Protein AF-A0A0F9HFZ5-F1 (afdb_monomer_lite)

Foldseek 3Di:
DKDKFAWADKDDQDDDPNWGWIWTAGPVPRDIAIETDPPVVRVVCPVPQRDHQWIWMWDADPVVSHTHPIDTPGDHDCPVQPVLAAELVRLVVLCCVVQPPQKDKDKDFDADPVRHGPADLVFLKTKMKMKIWGQDPVDNVDIDIFMFMFIFTPVQDDPVCSVVRHVLRRSRRRSRRSCVVSVRPGHYPSNHD

Structure (mmCIF, N/CA/C/O backbone):
data_AF-A0A0F9HFZ5-F1
#
_entry.id   AF-A0A0F9HFZ5-F1
#
loop_
_atom_site.group_PDB
_atom_site.id
_atom_site.type_symbol
_atom_site.label_atom_id
_atom_site.label_alt_id
_atom_site.label_comp_id
_atom_site.label_asym_id
_atom_site.label_entity_id
_atom_site.label_seq_id
_atom_site.pdbx_PDB_ins_code
_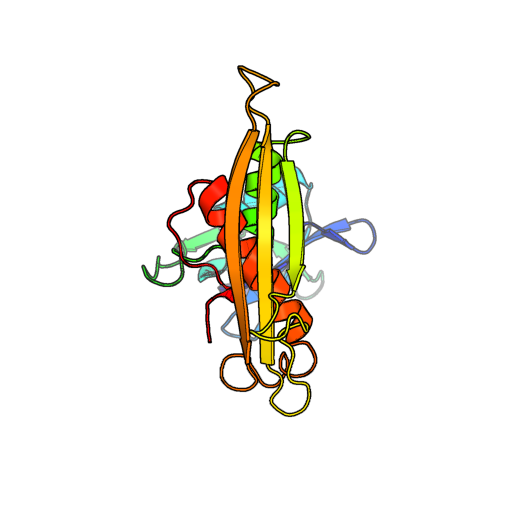atom_site.Cartn_x
_atom_site.Cartn_y
_atom_site.Cartn_z
_atom_site.occupancy
_atom_site.B_iso_or_equiv
_atom_site.auth_seq_id
_atom_site.auth_comp_id
_atom_site.auth_asym_id
_atom_site.auth_atom_id
_atom_site.pdbx_PDB_model_num
ATOM 1 N N . MET A 1 1 ? -31.770 1.230 21.011 1.00 91.19 1 MET A N 1
ATOM 2 C CA . MET A 1 1 ? -32.053 -0.073 20.380 1.00 91.19 1 MET A CA 1
ATOM 3 C C . MET A 1 1 ? -30.794 -0.916 20.391 1.00 91.19 1 MET A C 1
ATOM 5 O O . MET A 1 1 ? -29.710 -0.361 20.285 1.00 91.19 1 MET A O 1
ATOM 9 N N . GLU A 1 2 ? -30.929 -2.225 20.554 1.00 94.62 2 GLU A N 1
ATOM 10 C CA . GLU A 1 2 ? -29.799 -3.148 20.463 1.00 94.62 2 GLU A CA 1
ATOM 11 C C . GLU A 1 2 ? -29.587 -3.530 18.992 1.00 94.62 2 GLU A C 1
ATOM 13 O O . GLU A 1 2 ? -30.549 -3.857 18.298 1.00 94.62 2 GLU A O 1
ATOM 18 N N . ILE A 1 3 ? -28.348 -3.445 18.513 1.00 95.00 3 ILE A N 1
ATOM 19 C CA . ILE A 1 3 ? -27.958 -3.759 17.138 1.00 95.00 3 ILE A CA 1
ATOM 20 C C . ILE A 1 3 ? -26.875 -4.833 17.179 1.00 95.00 3 ILE A C 1
ATOM 22 O O . ILE A 1 3 ? -25.941 -4.772 17.982 1.00 95.00 3 ILE A O 1
ATOM 26 N N . LYS A 1 4 ? -27.012 -5.820 16.296 1.00 95.81 4 LYS A N 1
ATOM 27 C CA . LYS A 1 4 ? -25.998 -6.830 16.008 1.00 95.81 4 LYS A CA 1
ATOM 28 C C . LYS A 1 4 ? -25.677 -6.761 14.520 1.00 95.81 4 LYS A C 1
ATOM 30 O O . LYS A 1 4 ? -26.601 -6.676 13.715 1.00 95.81 4 LYS A O 1
ATOM 35 N N . GLY A 1 5 ? -24.399 -6.851 14.176 1.00 93.50 5 GLY A N 1
ATOM 36 C CA . GLY A 1 5 ? -24.001 -6.994 12.785 1.00 93.50 5 GLY A CA 1
ATOM 37 C C . GLY A 1 5 ? -22.517 -7.243 12.595 1.00 93.50 5 GLY A C 1
ATOM 38 O O . GLY A 1 5 ? -21.723 -7.141 13.537 1.00 93.50 5 GLY A O 1
ATOM 39 N N . LYS A 1 6 ? -22.157 -7.575 11.361 1.00 93.19 6 LYS A N 1
ATOM 40 C CA . LYS A 1 6 ? -20.788 -7.798 10.924 1.00 93.19 6 LYS A CA 1
ATOM 41 C C . LYS A 1 6 ? -20.209 -6.532 10.308 1.00 93.19 6 LYS A C 1
ATOM 43 O O . LYS A 1 6 ? -20.838 -5.877 9.482 1.00 93.19 6 LYS A O 1
ATOM 48 N N . ILE A 1 7 ? -18.987 -6.181 10.697 1.00 92.00 7 ILE A N 1
ATOM 49 C CA . ILE A 1 7 ? -18.339 -4.954 10.230 1.00 92.00 7 ILE A CA 1
ATOM 50 C C . ILE A 1 7 ? -17.837 -5.120 8.788 1.00 92.00 7 ILE A C 1
ATOM 52 O O . ILE A 1 7 ? -16.913 -5.885 8.521 1.00 92.00 7 ILE A O 1
ATOM 56 N N . LYS A 1 8 ? -18.380 -4.323 7.868 1.00 88.38 8 LYS A N 1
ATOM 57 C CA . LYS A 1 8 ? -17.982 -4.227 6.455 1.00 88.38 8 LYS A CA 1
ATOM 58 C C . LYS A 1 8 ? -16.760 -3.333 6.237 1.00 88.38 8 LYS A C 1
ATOM 60 O O . LYS A 1 8 ? -15.894 -3.647 5.419 1.00 88.38 8 LYS A O 1
ATOM 65 N N . ALA A 1 9 ? -16.696 -2.203 6.940 1.00 86.06 9 ALA A N 1
ATOM 66 C CA . ALA A 1 9 ? -15.626 -1.213 6.818 1.00 86.06 9 ALA A CA 1
ATOM 67 C C . ALA A 1 9 ? -15.418 -0.454 8.134 1.00 86.06 9 ALA A C 1
ATOM 69 O O . ALA A 1 9 ? -16.344 -0.328 8.933 1.00 86.06 9 ALA A O 1
ATOM 70 N N . VAL A 1 10 ? -14.208 0.069 8.332 1.00 89.75 10 VAL A N 1
ATOM 71 C CA . VAL A 1 10 ? -13.809 0.865 9.501 1.00 89.75 10 VAL A CA 1
ATOM 72 C C . VAL A 1 10 ? -13.116 2.132 9.009 1.00 89.75 10 VAL A C 1
ATOM 74 O O . VAL A 1 10 ? -12.422 2.103 7.996 1.00 89.75 10 VAL A O 1
ATOM 77 N N . SER A 1 11 ? -13.304 3.246 9.709 1.00 88.50 11 SER A N 1
ATOM 78 C CA . SER A 1 11 ? -12.693 4.536 9.389 1.00 88.50 11 SER A CA 1
ATOM 79 C C . SER A 1 11 ? -12.270 5.260 10.665 1.00 88.50 11 SER A C 1
ATOM 81 O O . SER A 1 11 ? -13.063 5.382 11.593 1.00 88.50 11 SER A O 1
ATOM 83 N N . GLY A 1 12 ? -11.067 5.838 10.682 1.00 84.25 12 GLY A N 1
ATOM 84 C CA . GLY A 1 12 ? -10.521 6.555 11.843 1.00 84.25 12 GLY A CA 1
ATOM 85 C C . GLY A 1 12 ? -9.580 5.701 12.713 1.00 84.25 12 GLY A C 1
ATOM 86 O O . GLY A 1 12 ? -9.166 4.622 12.271 1.00 84.25 12 GLY A O 1
ATOM 87 N N . PRO A 1 13 ? -9.202 6.173 13.918 1.00 85.81 13 PRO A N 1
ATOM 88 C CA . PRO A 1 13 ? -9.729 7.357 14.611 1.00 85.81 13 PRO A CA 1
ATOM 89 C C . PRO A 1 13 ? -9.444 8.664 13.863 1.00 85.81 13 PRO A C 1
ATOM 91 O O . PRO A 1 13 ? -8.413 8.790 13.210 1.00 85.81 13 PRO A O 1
ATOM 94 N N . ARG A 1 14 ? -10.372 9.621 13.906 1.00 88.31 14 ARG A N 1
ATOM 95 C CA . ARG A 1 14 ? -10.190 10.964 13.334 1.00 88.31 14 ARG A CA 1
ATOM 96 C C . ARG A 1 14 ? -11.014 11.994 14.094 1.00 88.31 14 ARG A C 1
ATOM 98 O O . ARG A 1 14 ? -12.074 11.660 14.623 1.00 88.31 14 ARG A O 1
ATOM 105 N N . GLU A 1 15 ? -10.562 13.240 14.083 1.00 89.50 15 GLU A N 1
ATOM 106 C CA . GLU A 1 15 ? -11.320 14.358 14.637 1.00 89.50 15 GLU A CA 1
ATOM 107 C C . GLU A 1 15 ? -12.417 14.793 13.655 1.00 89.50 15 GLU A C 1
ATOM 109 O O . GLU A 1 15 ? -12.174 14.987 12.461 1.00 89.50 15 GLU A O 1
ATOM 114 N N . PHE A 1 16 ? -13.639 14.953 14.154 1.00 85.00 16 PHE A N 1
ATOM 115 C CA . PHE A 1 16 ? -14.757 15.537 13.423 1.00 85.00 16 PHE A CA 1
ATOM 116 C C . PHE A 1 16 ? -15.557 16.411 14.382 1.00 85.00 16 PHE A C 1
ATOM 118 O O . PHE A 1 16 ? -15.891 15.972 15.477 1.00 85.00 16 PHE A O 1
ATOM 125 N N . GLU A 1 17 ? -15.829 17.658 13.997 1.00 84.81 17 GLU A N 1
ATOM 126 C CA . GLU A 1 17 ? -16.523 18.627 14.863 1.00 84.81 17 GLU A CA 1
ATOM 127 C C . GLU A 1 17 ? -15.900 18.755 16.272 1.00 84.81 17 GLU A C 1
ATOM 129 O O . GLU A 1 17 ? -16.603 18.967 17.257 1.00 84.81 17 GLU A O 1
ATOM 134 N N . LYS A 1 18 ? -14.561 18.673 16.364 1.00 87.69 18 LYS A N 1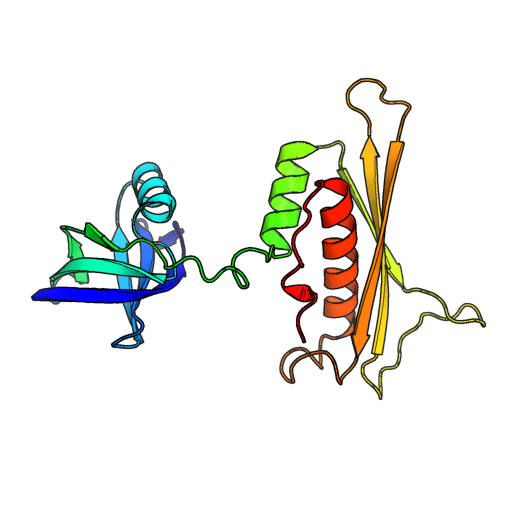
ATOM 135 C CA . LYS A 1 18 ? -13.773 18.707 17.616 1.00 87.69 18 LYS A CA 1
ATOM 136 C C . LYS A 1 18 ? -13.953 17.501 18.538 1.00 87.69 18 LYS A C 1
ATOM 138 O O . LYS A 1 18 ? -13.590 17.561 19.711 1.00 87.69 18 LYS A O 1
ATOM 143 N N . VAL A 1 19 ? -14.503 16.411 18.017 1.00 87.38 19 VAL A N 1
ATOM 144 C CA . VAL A 1 19 ? -14.678 15.159 18.747 1.00 87.38 19 VAL A CA 1
ATOM 145 C C . VAL A 1 19 ? -13.907 14.063 18.024 1.00 87.38 19 VAL A C 1
ATOM 147 O O . VAL A 1 19 ? -14.071 13.852 16.820 1.00 87.38 19 VAL A O 1
ATOM 150 N N . MET A 1 20 ? -13.046 13.364 18.760 1.00 91.00 20 MET A N 1
ATOM 151 C CA . MET A 1 20 ? -12.372 12.176 18.248 1.00 91.00 20 MET A CA 1
ATOM 152 C C . MET A 1 20 ? -13.377 11.040 18.110 1.00 91.00 20 MET A C 1
ATOM 154 O O . MET A 1 20 ? -14.140 10.755 19.033 1.00 91.00 20 MET A O 1
ATOM 158 N N . GLN A 1 21 ? -13.392 10.399 16.943 1.00 93.19 21 GLN A N 1
ATOM 159 C CA . GLN A 1 21 ? -14.309 9.298 16.680 1.00 93.19 21 GLN A CA 1
ATOM 160 C C . GLN A 1 21 ? -13.734 8.234 15.747 1.00 93.19 21 GLN A C 1
ATOM 162 O O . GLN A 1 21 ? -12.918 8.514 14.863 1.00 93.19 21 GLN A O 1
ATOM 167 N N . ILE A 1 22 ? -14.212 7.004 15.924 1.00 93.25 22 ILE A N 1
ATOM 168 C CA . ILE A 1 22 ? -14.045 5.894 14.987 1.00 93.25 22 ILE A CA 1
ATOM 169 C C . ILE A 1 22 ? -15.405 5.517 14.405 1.00 93.25 22 ILE A C 1
ATOM 171 O O . ILE A 1 22 ? -16.389 5.370 15.129 1.00 93.25 22 ILE A O 1
ATOM 175 N N . GLY A 1 23 ? -15.454 5.375 13.086 1.00 92.44 23 GLY A N 1
ATOM 176 C CA . GLY A 1 23 ? -16.636 4.947 12.355 1.00 92.44 23 GLY A CA 1
ATOM 177 C C . GLY A 1 23 ? -16.529 3.488 11.934 1.00 92.44 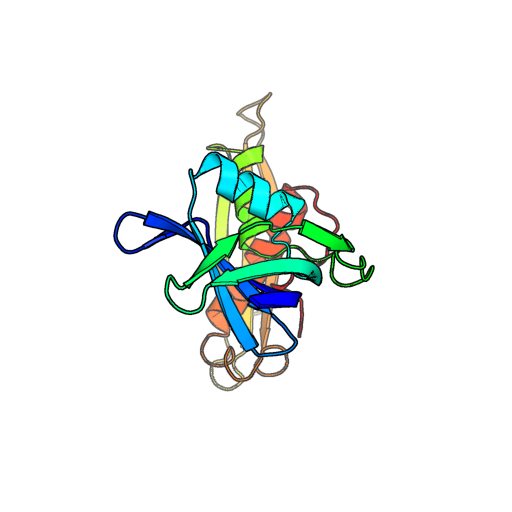23 GLY A C 1
ATOM 178 O O . GLY A 1 23 ? -15.450 3.029 11.552 1.00 92.44 23 GLY A O 1
ATOM 179 N N . PHE A 1 24 ? -17.651 2.776 11.920 1.00 94.81 24 PHE A N 1
ATOM 180 C CA . PHE A 1 24 ? -17.765 1.456 11.306 1.00 94.81 24 PHE A CA 1
ATOM 181 C C . PHE A 1 24 ? -19.082 1.294 10.544 1.00 94.81 24 PHE A C 1
ATOM 183 O O . PHE A 1 24 ? -20.104 1.870 10.906 1.00 94.81 24 PHE A O 1
ATOM 190 N N . LEU A 1 25 ? -19.038 0.503 9.476 1.00 93.75 25 LEU A N 1
ATOM 191 C CA . LEU A 1 25 ? -20.156 0.194 8.586 1.00 93.75 25 LEU A CA 1
ATOM 192 C C . LEU A 1 25 ? -20.579 -1.258 8.804 1.00 93.75 25 LEU A C 1
ATOM 194 O O . LEU A 1 25 ? -19.708 -2.128 8.786 1.00 93.75 25 LEU A O 1
ATOM 198 N N . LEU A 1 26 ? -21.872 -1.537 8.968 1.00 94.12 26 LEU A N 1
ATOM 199 C CA . LEU A 1 26 ? -22.376 -2.916 9.058 1.00 94.12 26 LEU A CA 1
ATOM 200 C C . LEU A 1 26 ? -22.751 -3.483 7.679 1.00 94.12 26 LEU A C 1
ATOM 202 O O . LEU A 1 26 ? -23.249 -2.755 6.822 1.00 94.12 26 LEU A O 1
ATOM 206 N N . GLU A 1 27 ? -22.527 -4.784 7.470 1.00 91.00 27 GLU A N 1
ATOM 207 C CA . GLU A 1 27 ? -22.909 -5.505 6.244 1.00 91.00 27 GLU A CA 1
ATOM 208 C C . GLU A 1 27 ? -24.436 -5.609 6.090 1.00 91.00 27 GLU A C 1
ATOM 210 O O . GLU A 1 27 ? -24.946 -5.592 4.974 1.00 91.00 27 GLU A O 1
ATOM 215 N N . GLU A 1 28 ? -25.173 -5.698 7.197 1.00 90.88 28 GLU A N 1
ATOM 216 C CA . GLU A 1 28 ? -26.605 -6.015 7.207 1.00 90.88 28 GLU A CA 1
ATOM 217 C C . GLU A 1 28 ? -27.496 -4.856 6.762 1.00 90.88 28 GLU A C 1
ATOM 219 O O . GLU A 1 28 ? -28.612 -5.078 6.293 1.00 90.88 28 GLU A O 1
ATOM 224 N N . ASN A 1 29 ? -27.039 -3.619 6.953 1.00 91.06 29 ASN A N 1
ATOM 225 C CA . ASN A 1 29 ? -27.860 -2.434 6.724 1.00 91.06 29 ASN A CA 1
ATOM 226 C C . ASN A 1 29 ? -27.126 -1.281 6.034 1.00 91.06 29 ASN A C 1
ATOM 228 O O . ASN A 1 29 ? -27.703 -0.199 5.922 1.00 91.06 29 ASN A O 1
ATOM 232 N N . ASP A 1 30 ? -25.865 -1.480 5.632 1.00 91.00 30 ASP A N 1
ATOM 233 C CA . ASP A 1 30 ? -25.025 -0.463 4.991 1.00 91.00 30 ASP A CA 1
ATOM 234 C C . ASP A 1 30 ? -25.060 0.904 5.713 1.00 91.00 30 ASP A C 1
ATOM 236 O O . ASP A 1 30 ? -24.966 1.969 5.100 1.00 91.00 30 ASP A O 1
ATOM 240 N N . THR A 1 31 ? -25.182 0.887 7.046 1.00 92.06 31 THR A N 1
ATOM 241 C CA . THR A 1 31 ? -25.261 2.092 7.880 1.00 92.06 31 THR A CA 1
ATOM 242 C C . THR A 1 31 ? -23.967 2.312 8.659 1.00 92.06 31 THR A C 1
ATOM 244 O O . THR A 1 31 ? -23.428 1.388 9.272 1.00 92.06 31 THR A O 1
ATOM 247 N N . TRP A 1 32 ? -23.473 3.554 8.640 1.00 93.12 32 TRP A N 1
ATOM 248 C CA . TRP A 1 32 ? -22.329 3.979 9.444 1.00 93.12 32 TRP A CA 1
ATOM 249 C C . TRP A 1 32 ? -22.748 4.307 10.876 1.00 93.12 32 TRP A C 1
ATOM 251 O O . TRP A 1 32 ? -23.692 5.063 11.111 1.00 93.12 32 TRP A O 1
ATOM 261 N N . TYR A 1 33 ? -21.974 3.797 11.823 1.00 94.12 33 TYR A N 1
ATOM 262 C CA . TYR A 1 33 ? -22.070 4.087 13.245 1.00 94.12 33 TYR A CA 1
ATOM 263 C C . TYR A 1 33 ? -20.747 4.666 13.725 1.00 94.12 33 TYR A C 1
ATOM 265 O O . TYR A 1 33 ? -19.691 4.262 13.241 1.00 94.12 33 TYR A O 1
ATOM 273 N N . ASN A 1 34 ? -20.802 5.601 14.672 1.00 92.75 34 ASN A N 1
ATOM 274 C CA . ASN A 1 34 ? -19.613 6.237 15.226 1.00 92.75 34 ASN A CA 1
ATOM 275 C C . ASN A 1 34 ? -19.539 6.005 16.733 1.00 92.75 34 ASN A C 1
ATOM 277 O O . ASN A 1 34 ? -20.550 6.057 17.434 1.00 92.75 34 ASN A O 1
ATOM 281 N N . VAL A 1 35 ? -18.325 5.769 17.212 1.00 93.06 35 VAL A N 1
ATOM 282 C CA . VAL A 1 35 ? -17.976 5.767 18.631 1.00 93.06 35 VAL A CA 1
ATOM 283 C C . VAL A 1 35 ? -17.038 6.937 18.854 1.00 93.06 35 VAL A C 1
ATOM 285 O O . VAL A 1 35 ? -16.037 7.066 18.149 1.00 93.06 35 VAL A O 1
ATOM 288 N N . SER A 1 36 ? -17.379 7.783 19.816 1.00 91.44 36 SER A N 1
ATOM 289 C CA . SER A 1 36 ? -16.581 8.936 20.216 1.00 91.44 36 SER A CA 1
ATOM 290 C C . SER A 1 36 ? -15.993 8.687 21.592 1.00 91.44 36 SER A C 1
ATOM 292 O O . SER A 1 36 ? -16.735 8.338 22.508 1.00 91.44 36 SER A O 1
ATOM 294 N N . ASP A 1 37 ? -14.682 8.850 21.719 1.00 90.94 37 ASP A N 1
ATOM 295 C CA . ASP A 1 37 ? -13.951 8.633 22.968 1.00 90.94 37 ASP A CA 1
ATOM 296 C C . ASP A 1 37 ? -12.556 9.280 22.889 1.00 90.94 37 ASP A C 1
ATOM 298 O O . ASP A 1 37 ? -12.199 9.901 21.881 1.00 90.94 37 ASP A O 1
ATOM 302 N N . GLU A 1 38 ? -11.753 9.120 23.937 1.00 90.31 38 GLU A N 1
ATOM 303 C CA . GLU A 1 38 ? -10.338 9.477 23.931 1.00 90.31 38 GLU A CA 1
ATOM 304 C C . GLU A 1 38 ? -9.562 8.676 22.874 1.00 90.31 38 GLU A C 1
ATOM 306 O O . GLU A 1 38 ? -9.791 7.485 22.653 1.00 90.31 38 GLU A O 1
ATOM 311 N N . GLU A 1 39 ? -8.590 9.317 22.224 1.00 87.00 39 GLU A N 1
ATOM 312 C CA . GLU A 1 39 ? -7.837 8.730 21.110 1.00 87.00 39 GLU A CA 1
ATOM 313 C C . GLU A 1 39 ? -7.180 7.382 21.458 1.00 87.00 39 GLU A C 1
ATOM 315 O O . GLU A 1 39 ? -7.155 6.470 20.629 1.00 87.00 39 GLU A O 1
ATOM 320 N N . GLN A 1 40 ? -6.680 7.224 22.688 1.00 84.50 40 GLN A N 1
ATOM 321 C CA . GLN A 1 40 ? -6.086 5.965 23.151 1.00 84.50 40 GLN A CA 1
ATOM 322 C C . GLN A 1 40 ? -7.113 4.825 23.160 1.00 84.50 40 GLN A C 1
ATOM 324 O O . GLN A 1 40 ? -6.856 3.768 22.583 1.00 84.50 40 GLN A O 1
ATOM 329 N N . LEU A 1 41 ? -8.302 5.068 23.716 1.00 86.50 41 LEU A N 1
ATOM 330 C CA . LEU A 1 41 ? -9.393 4.092 23.765 1.00 86.50 41 LEU A CA 1
ATOM 331 C C . LEU A 1 41 ? -9.913 3.759 22.365 1.00 86.50 41 LEU A C 1
ATOM 333 O O . LEU A 1 41 ? -10.148 2.594 22.047 1.00 86.50 41 LEU A O 1
ATOM 337 N N . LEU A 1 42 ? -10.025 4.754 21.482 1.00 88.38 42 LEU A N 1
ATOM 338 C CA . LEU A 1 42 ? -10.427 4.522 20.092 1.00 88.38 42 LEU A CA 1
ATOM 339 C C . LEU A 1 42 ? -9.417 3.650 19.334 1.00 88.38 42 LEU A C 1
ATOM 341 O O . LEU A 1 42 ? -9.809 2.793 18.536 1.00 88.38 42 LEU A O 1
ATOM 345 N N . ASN A 1 43 ? -8.121 3.832 19.594 1.00 82.50 43 ASN A N 1
ATOM 346 C CA . ASN A 1 43 ? -7.070 2.991 19.028 1.00 82.50 43 ASN A CA 1
ATOM 347 C C . ASN A 1 43 ? -7.128 1.552 19.562 1.00 82.50 43 ASN A C 1
ATOM 349 O O . ASN A 1 43 ? -6.918 0.608 18.797 1.00 82.50 43 ASN A O 1
ATOM 353 N N . GLU A 1 44 ? -7.445 1.357 20.841 1.00 85.12 44 GLU A N 1
ATOM 354 C CA . GLU A 1 44 ? -7.665 0.024 21.412 1.00 85.12 44 GLU A CA 1
ATOM 355 C C . GLU A 1 44 ? -8.909 -0.648 20.827 1.00 85.12 44 GLU A C 1
ATOM 357 O O . GLU A 1 44 ? -8.856 -1.818 20.434 1.00 85.12 44 GLU A O 1
ATOM 362 N N . LEU A 1 45 ? -10.010 0.095 20.683 1.00 86.94 45 LEU A N 1
ATOM 363 C CA . LEU A 1 45 ? -11.239 -0.390 20.057 1.00 86.94 45 LEU A CA 1
ATOM 364 C C . LEU A 1 45 ? -10.996 -0.833 18.617 1.00 86.94 45 LEU A C 1
ATOM 366 O O . LEU A 1 45 ? -11.437 -1.921 18.245 1.00 86.94 45 LEU A O 1
ATOM 370 N N . LYS A 1 46 ? -10.247 -0.053 17.829 1.00 85.06 46 LYS A N 1
ATOM 371 C CA . LYS A 1 46 ? -9.860 -0.408 16.453 1.00 85.06 46 LYS A CA 1
ATOM 372 C C . LYS A 1 46 ? -9.079 -1.720 16.372 1.00 85.06 46 LYS A C 1
ATOM 374 O O . LYS A 1 46 ? -9.194 -2.441 15.387 1.00 85.06 46 LYS A O 1
ATOM 379 N N . LYS A 1 47 ? -8.271 -2.024 17.392 1.00 81.62 47 LYS A N 1
ATOM 380 C CA . LYS A 1 47 ? -7.426 -3.227 17.441 1.00 81.62 47 LYS A CA 1
ATOM 381 C C . LYS A 1 47 ? -8.143 -4.461 17.983 1.00 81.62 47 LYS A C 1
ATOM 383 O O . LYS A 1 47 ? -7.684 -5.568 17.721 1.00 81.62 47 LYS A O 1
ATOM 388 N N . SER A 1 48 ? -9.213 -4.284 18.757 1.00 82.81 48 SER A N 1
ATOM 389 C CA . SER A 1 48 ? -9.825 -5.370 19.537 1.00 82.81 48 SER A CA 1
ATOM 390 C C . SER A 1 48 ? -11.265 -5.699 19.144 1.00 82.81 48 SER A C 1
ATOM 392 O O . SER A 1 48 ? -11.613 -6.877 19.098 1.00 82.81 48 SER A O 1
ATOM 394 N N . ILE A 1 49 ? -12.100 -4.697 18.852 1.00 87.69 49 ILE A N 1
ATOM 395 C CA . ILE A 1 49 ? -13.549 -4.881 18.656 1.00 87.69 49 ILE A CA 1
ATOM 396 C C . ILE A 1 49 ? -14.011 -4.343 17.298 1.00 87.69 49 ILE A C 1
ATOM 398 O O . ILE A 1 49 ? -14.701 -5.040 16.557 1.00 87.69 49 ILE A O 1
ATOM 402 N N . VAL A 1 50 ? -13.623 -3.114 16.951 1.00 88.62 50 VAL A N 1
ATOM 403 C CA . VAL A 1 50 ? -14.012 -2.428 15.710 1.00 88.62 50 VAL A CA 1
ATOM 404 C C . VAL A 1 50 ? -13.061 -2.830 14.583 1.00 88.62 50 VAL A C 1
ATOM 406 O O . VAL A 1 50 ? -12.266 -2.032 14.090 1.00 88.62 50 VAL A O 1
ATOM 409 N N . ILE A 1 51 ? -13.127 -4.103 14.202 1.00 87.81 51 ILE A N 1
ATOM 410 C CA . ILE A 1 51 ? -12.270 -4.713 13.184 1.00 87.81 51 ILE A CA 1
ATOM 411 C C . ILE A 1 51 ? -13.145 -5.168 12.020 1.00 87.81 51 ILE A C 1
ATOM 413 O O . ILE A 1 51 ? -14.198 -5.774 12.221 1.00 87.81 51 ILE A O 1
ATOM 417 N N . LYS A 1 52 ? -12.705 -4.920 10.785 1.00 86.56 52 LYS A N 1
ATOM 418 C CA . LYS A 1 52 ? -13.395 -5.426 9.594 1.00 86.56 52 LYS A CA 1
ATOM 419 C C . LYS A 1 52 ? -13.569 -6.948 9.680 1.00 86.56 52 LYS A C 1
ATOM 421 O O . LYS A 1 52 ? -12.623 -7.676 9.955 1.00 86.56 52 LYS A O 1
ATOM 426 N N . GLY A 1 53 ? -14.787 -7.418 9.436 1.00 83.56 53 GLY A N 1
ATOM 427 C CA . GLY A 1 53 ? -15.167 -8.826 9.483 1.00 83.56 53 GLY A CA 1
ATOM 428 C C . GLY A 1 53 ? -15.578 -9.348 10.861 1.00 83.56 53 GLY A C 1
ATOM 429 O O . GLY A 1 53 ? -16.086 -10.465 10.923 1.00 83.56 53 GLY A O 1
ATOM 430 N N . ALA A 1 54 ? -15.403 -8.575 11.937 1.00 88.94 54 ALA A N 1
ATOM 431 C CA . ALA A 1 54 ? -15.870 -8.952 13.268 1.00 88.94 54 ALA A CA 1
ATOM 432 C C . ALA A 1 54 ? -17.402 -8.878 13.356 1.00 88.94 54 ALA A C 1
ATOM 434 O O . ALA A 1 54 ? -18.002 -7.940 12.823 1.00 88.94 54 ALA A O 1
ATOM 435 N N . GLU A 1 55 ? -18.033 -9.820 14.064 1.00 93.81 55 GLU A N 1
ATOM 436 C CA . GLU A 1 55 ? -19.416 -9.639 14.512 1.00 93.81 55 GLU A CA 1
ATOM 437 C C . GLU A 1 55 ? -19.421 -8.921 15.854 1.00 93.81 55 GLU A C 1
ATOM 439 O O . GLU A 1 55 ? -18.811 -9.373 16.828 1.00 93.81 55 GLU A O 1
ATOM 444 N N . ILE A 1 56 ? -20.167 -7.826 15.917 1.00 95.44 56 ILE A N 1
ATOM 445 C CA . ILE A 1 56 ? -20.290 -6.995 17.107 1.00 95.44 56 ILE A CA 1
ATOM 446 C C . ILE A 1 56 ? -21.747 -6.853 17.530 1.00 95.44 56 ILE A C 1
ATOM 448 O O . ILE A 1 56 ? -22.688 -7.053 16.757 1.00 95.44 56 ILE A O 1
ATOM 452 N N . LYS A 1 57 ? -21.915 -6.476 18.791 1.00 96.44 57 LYS A N 1
ATOM 453 C CA . LYS A 1 57 ? -23.186 -6.141 19.418 1.00 96.44 57 LYS A CA 1
ATOM 454 C C . LYS A 1 57 ? -23.047 -4.812 20.141 1.00 96.44 57 LYS A C 1
ATOM 456 O O . LYS A 1 57 ? -22.060 -4.615 20.840 1.00 96.44 57 LYS A O 1
ATOM 461 N N . PHE A 1 58 ? -24.016 -3.917 20.001 1.00 95.94 58 PHE A N 1
ATOM 462 C CA . PHE A 1 58 ? -24.003 -2.630 20.695 1.00 95.94 58 PHE A CA 1
ATOM 463 C C . PHE A 1 58 ? -25.403 -2.063 20.904 1.00 95.94 58 PHE A C 1
ATOM 465 O O . PHE A 1 58 ? -26.370 -2.452 20.252 1.00 95.94 58 PHE A O 1
ATOM 472 N N . ASN A 1 59 ? -25.491 -1.092 21.805 1.00 94.81 59 ASN A N 1
ATOM 473 C CA . ASN A 1 59 ? -26.667 -0.269 22.018 1.00 94.81 59 ASN A CA 1
ATOM 474 C C . ASN A 1 59 ? -26.516 1.043 21.249 1.00 94.81 59 ASN A C 1
ATOM 476 O O . ASN A 1 59 ? -25.547 1.775 21.437 1.00 94.81 59 ASN A O 1
ATOM 480 N N . TYR A 1 60 ? -27.501 1.344 20.411 1.00 95.00 60 TYR A N 1
ATOM 481 C CA . TYR A 1 60 ? -27.582 2.567 19.627 1.00 95.00 60 TYR A CA 1
ATOM 482 C C . TYR A 1 60 ? -28.746 3.437 20.088 1.00 95.00 60 TYR A C 1
ATOM 484 O O . TYR A 1 60 ? -29.883 2.965 20.184 1.00 95.00 60 TYR A O 1
ATOM 492 N N . ASP A 1 61 ? -28.483 4.708 20.355 1.00 92.19 61 ASP A N 1
ATOM 493 C CA . ASP A 1 61 ? -29.525 5.696 20.615 1.00 92.19 61 ASP A CA 1
ATOM 494 C C . ASP A 1 61 ? -29.774 6.531 19.354 1.00 92.19 61 ASP A C 1
ATOM 496 O O . ASP A 1 61 ? -28.920 7.292 18.907 1.00 92.19 61 ASP A O 1
ATOM 500 N N . GLU A 1 62 ? -30.967 6.405 18.769 1.00 88.06 62 GLU A N 1
ATOM 501 C CA . GLU A 1 62 ? -31.322 7.117 17.540 1.00 88.06 62 GLU A CA 1
ATOM 502 C C . GLU A 1 62 ? -31.374 8.639 17.704 1.00 88.06 62 GLU A C 1
ATOM 504 O O . GLU A 1 62 ? -31.172 9.348 16.712 1.00 88.06 62 GLU A O 1
ATOM 509 N N . LYS A 1 63 ? -31.642 9.133 18.924 1.00 88.56 63 LYS A N 1
ATOM 510 C CA . LYS A 1 63 ? -31.767 10.567 19.218 1.00 88.56 63 LYS A CA 1
ATOM 511 C C . LYS A 1 63 ? -30.405 11.234 19.307 1.00 88.56 63 LYS A C 1
ATOM 513 O O . LYS A 1 63 ? -30.218 12.311 18.753 1.00 88.56 63 LYS A O 1
ATOM 518 N N . THR A 1 64 ? -29.472 10.594 20.007 1.00 86.81 64 THR A N 1
ATOM 519 C CA . THR A 1 64 ? -28.119 11.123 20.238 1.00 86.81 64 THR A CA 1
ATOM 520 C C . THR A 1 64 ? -27.105 10.625 19.214 1.00 86.81 64 THR A C 1
ATOM 522 O O . THR A 1 64 ? -25.995 11.140 19.164 1.00 86.81 64 THR A O 1
ATOM 525 N N . LYS A 1 65 ? -27.477 9.631 18.394 1.00 87.81 65 LYS A N 1
ATOM 526 C CA . LYS A 1 65 ? -26.586 8.919 17.466 1.00 87.81 65 LYS A CA 1
ATOM 527 C C . LYS A 1 65 ? -25.407 8.232 18.168 1.00 87.81 65 LYS A C 1
ATOM 529 O O . LYS A 1 65 ? -24.441 7.864 17.505 1.00 87.81 65 LYS A O 1
ATOM 534 N N . ALA A 1 66 ? -25.505 8.020 19.482 1.00 87.94 66 ALA A N 1
ATOM 535 C CA . ALA A 1 66 ? -24.443 7.450 20.295 1.00 87.94 66 ALA A CA 1
ATOM 536 C C . ALA A 1 66 ? -24.462 5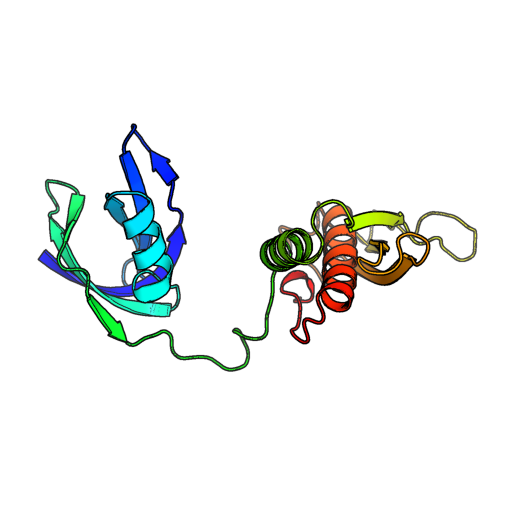.916 20.278 1.00 87.94 66 ALA A C 1
ATOM 538 O O . ALA A 1 66 ? -25.521 5.279 20.331 1.00 87.94 66 ALA A O 1
ATOM 539 N N . VAL A 1 67 ? -23.264 5.334 20.257 1.00 92.31 67 VAL A N 1
ATOM 540 C CA . VAL A 1 67 ? -23.018 3.899 20.420 1.00 92.31 67 VAL A CA 1
ATOM 541 C C . VAL A 1 67 ? -22.509 3.643 21.837 1.00 92.31 67 VAL A C 1
ATOM 543 O O . VAL A 1 67 ? -21.624 4.338 22.322 1.00 92.31 67 VAL A O 1
ATOM 546 N N . SER A 1 68 ? -23.055 2.632 22.507 1.00 91.12 68 SER A N 1
ATOM 547 C CA . SER A 1 68 ? -22.637 2.205 23.847 1.00 91.12 68 SER A CA 1
ATOM 548 C C . SER A 1 68 ? -22.677 0.682 23.975 1.00 91.12 68 SER A C 1
ATOM 550 O O . SER A 1 68 ? -23.308 0.007 23.163 1.00 91.12 68 SER A O 1
ATOM 552 N N . ASN A 1 69 ? -22.042 0.126 25.013 1.00 91.19 69 ASN A N 1
ATOM 553 C CA . ASN A 1 69 ? -22.019 -1.322 25.284 1.00 91.19 69 ASN A CA 1
ATOM 554 C C . ASN A 1 69 ? -21.523 -2.162 24.093 1.00 91.19 69 ASN A C 1
ATOM 556 O O . ASN A 1 69 ? -22.046 -3.241 23.806 1.00 91.19 69 ASN A O 1
ATOM 560 N N . LEU A 1 70 ? -20.535 -1.633 23.374 1.00 93.12 70 LEU A N 1
ATOM 561 C CA . LEU A 1 70 ? -19.944 -2.301 22.228 1.00 93.12 70 LEU A CA 1
ATOM 562 C C . LEU A 1 70 ? -19.203 -3.563 22.689 1.00 93.12 70 LEU A C 1
ATOM 564 O O . LEU A 1 70 ? -18.271 -3.494 23.484 1.00 93.12 70 LEU A O 1
ATOM 568 N N . THR A 1 71 ? -19.632 -4.713 22.184 1.00 92.81 71 THR A N 1
ATOM 569 C CA . THR A 1 71 ? -19.131 -6.031 22.571 1.00 92.81 71 THR A CA 1
ATOM 570 C C . THR A 1 71 ? -18.789 -6.835 21.326 1.00 92.81 71 THR A C 1
ATOM 572 O O . THR A 1 71 ? -19.574 -6.885 20.376 1.00 92.81 71 THR A O 1
ATOM 575 N N . LEU A 1 72 ? -17.635 -7.499 21.340 1.00 92.56 72 LEU A N 1
ATOM 576 C CA . LEU A 1 72 ? -17.252 -8.462 20.314 1.00 92.56 72 LEU A CA 1
ATOM 577 C C . LEU A 1 72 ? -18.023 -9.774 20.523 1.00 92.56 72 LEU A C 1
ATOM 579 O O . LEU A 1 72 ? -17.941 -10.372 21.594 1.00 92.56 72 LEU A O 1
ATOM 583 N N . LEU A 1 73 ? -18.762 -10.225 19.509 1.00 91.25 73 LEU A N 1
ATOM 584 C CA . LEU A 1 73 ? -19.439 -11.526 19.520 1.00 91.25 73 LEU A CA 1
ATOM 585 C C . LEU A 1 73 ? -18.577 -12.612 18.883 1.00 91.25 73 LEU A C 1
ATOM 587 O O . LEU A 1 73 ? -18.485 -13.719 19.409 1.00 91.25 73 LEU A O 1
ATOM 591 N N . SER A 1 74 ? -17.941 -12.296 17.758 1.00 89.38 74 SER A N 1
ATOM 592 C CA . SER A 1 74 ? -16.964 -13.170 17.123 1.00 89.38 74 SER A CA 1
ATOM 593 C C . SER A 1 74 ? -15.872 -12.338 16.465 1.00 89.38 74 SER A C 1
ATOM 595 O O . SER A 1 74 ? -16.128 -11.318 15.822 1.00 89.38 74 SER A O 1
ATOM 597 N N . ALA A 1 75 ? -14.629 -12.778 16.652 1.00 86.38 75 ALA A N 1
ATOM 598 C CA . ALA A 1 75 ? -13.506 -12.238 15.903 1.00 86.38 75 ALA A CA 1
ATOM 599 C C . ALA A 1 75 ? -13.702 -12.523 14.401 1.00 86.38 75 ALA A C 1
ATOM 601 O O . ALA A 1 75 ? -14.382 -13.498 14.058 1.00 86.38 75 ALA A O 1
ATOM 602 N N . PRO A 1 76 ? -13.096 -11.718 13.508 1.00 79.44 76 PRO A N 1
ATOM 603 C CA . PRO A 1 76 ? -13.128 -11.988 12.080 1.00 79.44 76 PRO A CA 1
ATOM 604 C C . PRO A 1 76 ? -12.735 -13.441 11.820 1.00 79.44 76 PRO A C 1
ATOM 606 O O . PRO A 1 76 ? -11.716 -13.926 12.321 1.00 79.44 76 PRO A O 1
ATOM 609 N N . THR A 1 77 ? -13.563 -14.159 11.063 1.00 63.97 77 THR A N 1
ATOM 610 C CA . THR A 1 77 ? -13.183 -15.480 10.569 1.00 63.97 77 THR A CA 1
ATOM 611 C C . THR A 1 77 ? -11.984 -15.267 9.660 1.00 63.97 77 THR A C 1
ATOM 613 O O . THR A 1 77 ? -12.115 -14.647 8.606 1.00 63.97 77 THR A O 1
ATOM 616 N N . LYS A 1 78 ? -10.809 -15.729 10.104 1.00 49.31 78 LYS A N 1
ATOM 617 C CA . LYS A 1 78 ? -9.573 -15.707 9.319 1.00 49.31 78 LYS A CA 1
ATOM 618 C C . LYS A 1 78 ? -9.791 -16.533 8.058 1.00 49.31 78 LYS A C 1
ATOM 620 O O . LYS A 1 78 ? -9.597 -17.749 8.057 1.00 49.31 78 LYS A O 1
ATOM 625 N N . ASN A 1 79 ? -10.245 -15.888 6.990 1.00 45.25 79 ASN A N 1
ATOM 626 C CA . ASN A 1 79 ? -10.232 -16.481 5.669 1.00 45.25 79 ASN A CA 1
ATOM 627 C C . ASN A 1 79 ? -8.772 -16.460 5.230 1.00 45.25 79 ASN A C 1
ATOM 629 O O . ASN A 1 79 ? -8.246 -15.426 4.818 1.00 45.25 79 ASN A O 1
ATOM 633 N N . SER A 1 80 ? -8.133 -17.621 5.344 1.00 44.25 80 SER A N 1
ATOM 634 C CA . SER A 1 80 ? -6.710 -17.916 5.131 1.00 44.25 80 SER A CA 1
ATOM 635 C C . SER A 1 80 ? -6.162 -17.616 3.723 1.00 44.25 80 SER A C 1
ATOM 637 O O . SER A 1 80 ? -5.172 -18.206 3.317 1.00 44.25 80 SER A O 1
ATOM 639 N N . GLY A 1 81 ? -6.816 -16.756 2.943 1.00 43.88 81 GLY A N 1
ATOM 640 C CA . GLY A 1 81 ? -6.338 -16.267 1.648 1.00 43.88 81 GLY 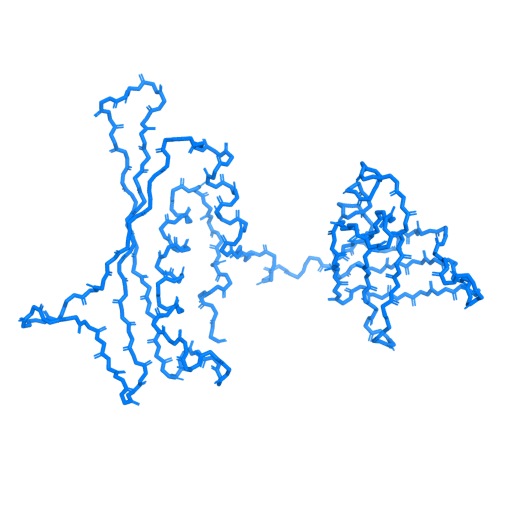A CA 1
ATOM 641 C C . GLY A 1 81 ? -6.515 -14.759 1.435 1.00 43.88 81 GLY A C 1
ATOM 642 O O . GLY A 1 81 ? -6.087 -14.249 0.403 1.00 43.88 81 GLY A O 1
ATOM 643 N N . GLN A 1 82 ? -7.149 -14.037 2.367 1.00 43.88 82 GLN A N 1
ATOM 644 C CA . GLN A 1 82 ? -7.300 -12.576 2.298 1.00 43.88 82 GLN A CA 1
ATOM 645 C C . GLN A 1 82 ? -6.439 -11.845 3.342 1.00 43.88 82 GLN A C 1
ATOM 647 O O . GLN A 1 82 ? -6.085 -10.697 3.095 1.00 43.88 82 GLN A O 1
ATOM 652 N N . ASP A 1 83 ? -6.058 -12.530 4.430 1.00 44.38 83 ASP A N 1
ATOM 653 C CA . ASP A 1 83 ? -5.161 -12.027 5.486 1.00 44.38 83 ASP A CA 1
ATOM 654 C C . ASP A 1 83 ? -3.665 -12.099 5.111 1.00 44.38 83 ASP A C 1
ATOM 656 O O . ASP A 1 83 ? -2.849 -11.408 5.713 1.00 44.38 83 ASP A O 1
ATOM 660 N N . ASP A 1 84 ? -3.290 -12.879 4.090 1.00 53.25 84 ASP A N 1
ATOM 661 C CA . ASP A 1 84 ? -1.910 -12.947 3.566 1.00 53.25 84 ASP A CA 1
ATOM 662 C C . ASP A 1 84 ? -1.638 -11.840 2.542 1.00 53.25 84 ASP A C 1
ATOM 664 O O . ASP A 1 84 ? -0.926 -12.043 1.553 1.00 53.25 84 ASP A O 1
ATOM 668 N N . ILE A 1 85 ? -2.275 -10.681 2.728 1.00 59.12 85 ILE A N 1
ATOM 669 C CA . ILE A 1 85 ? -2.201 -9.582 1.779 1.00 59.12 85 ILE A CA 1
ATOM 670 C C . ILE A 1 85 ? -1.877 -8.295 2.502 1.00 59.12 85 ILE A C 1
ATOM 672 O O . ILE A 1 85 ? -2.635 -7.836 3.350 1.00 59.12 85 ILE A O 1
ATOM 676 N N . THR A 1 86 ? -0.737 -7.714 2.155 1.00 71.31 86 THR A N 1
ATOM 677 C CA . THR A 1 86 ? -0.304 -6.418 2.677 1.00 71.31 86 THR A CA 1
ATOM 678 C C . THR A 1 86 ? -0.535 -5.357 1.607 1.00 71.31 86 THR A C 1
ATOM 680 O O . THR A 1 86 ? -0.280 -5.605 0.436 1.00 71.31 86 THR A O 1
ATOM 683 N N . ASN A 1 87 ? -1.040 -4.184 1.971 1.00 83.50 87 ASN A N 1
ATOM 684 C CA . ASN A 1 87 ? -1.170 -3.070 1.028 1.00 83.50 87 ASN A CA 1
ATOM 685 C C . ASN A 1 87 ? 0.077 -2.168 1.068 1.00 83.50 87 ASN A C 1
ATOM 687 O O . ASN A 1 87 ? 0.967 -2.315 1.913 1.00 83.50 87 ASN A O 1
ATOM 691 N N . PHE A 1 88 ? 0.142 -1.215 0.146 1.00 86.44 88 PHE A N 1
ATOM 692 C CA . PHE A 1 88 ? 1.229 -0.251 0.059 1.00 86.44 88 PHE A CA 1
ATOM 693 C C . PHE A 1 88 ? 1.414 0.575 1.343 1.00 86.44 88 PHE A C 1
ATOM 695 O O . PHE A 1 88 ? 2.550 0.809 1.752 1.00 86.44 88 PHE A O 1
ATOM 702 N N . GLU A 1 89 ? 0.326 1.002 1.990 1.00 84.56 89 GLU A N 1
ATOM 703 C CA . GLU A 1 89 ? 0.373 1.832 3.204 1.00 84.56 89 GLU A CA 1
ATOM 704 C C . GLU A 1 89 ? 1.007 1.079 4.380 1.00 84.56 89 GLU A C 1
ATOM 706 O O . GLU A 1 89 ? 1.882 1.617 5.064 1.00 84.56 89 GLU A O 1
ATOM 711 N N . ASP A 1 90 ? 0.634 -0.186 4.565 1.00 85.62 90 ASP A N 1
ATOM 712 C CA . ASP A 1 90 ? 1.165 -1.064 5.604 1.00 85.62 90 ASP A CA 1
ATOM 713 C C . ASP A 1 90 ? 2.646 -1.383 5.351 1.00 85.62 90 ASP A C 1
ATOM 715 O O . ASP A 1 90 ? 3.461 -1.330 6.274 1.00 85.62 90 ASP A O 1
ATOM 719 N N . LEU A 1 91 ? 3.027 -1.658 4.094 1.00 88.69 91 LEU A N 1
ATOM 720 C CA . LEU A 1 91 ? 4.429 -1.884 3.715 1.00 88.69 91 LEU A CA 1
ATOM 721 C C . LEU A 1 91 ? 5.295 -0.647 3.949 1.00 88.69 91 LEU A C 1
ATOM 723 O O . LEU A 1 91 ? 6.418 -0.765 4.443 1.00 88.69 91 LEU A O 1
ATOM 727 N N . LEU A 1 92 ? 4.788 0.532 3.587 1.00 91.62 92 LEU A N 1
ATOM 728 C CA . LEU A 1 92 ? 5.508 1.788 3.751 1.00 91.62 92 LEU A CA 1
ATOM 729 C C . LEU A 1 92 ? 5.664 2.138 5.234 1.00 91.62 92 LEU A C 1
ATOM 731 O O . LEU A 1 92 ? 6.764 2.472 5.676 1.00 91.62 92 LEU A O 1
ATOM 735 N N . SER A 1 93 ? 4.593 1.986 6.013 1.00 88.50 93 SER A N 1
ATOM 736 C CA . SER A 1 93 ? 4.602 2.169 7.468 1.00 88.50 93 SER A CA 1
ATOM 737 C C . SER A 1 93 ? 5.602 1.229 8.145 1.00 88.50 93 SER A C 1
ATOM 739 O O . SER A 1 93 ? 6.464 1.687 8.896 1.00 88.50 93 SER A O 1
ATOM 741 N N . ALA A 1 94 ? 5.565 -0.065 7.808 1.00 86.69 94 ALA A N 1
ATOM 742 C CA . ALA A 1 94 ? 6.493 -1.063 8.339 1.00 86.69 94 ALA A CA 1
ATOM 743 C C . ALA A 1 94 ? 7.953 -0.766 7.960 1.00 86.69 94 ALA A C 1
ATOM 745 O O . ALA A 1 94 ? 8.862 -0.960 8.769 1.00 86.69 94 ALA A O 1
ATOM 746 N N . ALA A 1 95 ? 8.203 -0.279 6.741 1.00 92.00 95 ALA A N 1
ATOM 747 C CA . ALA A 1 95 ? 9.540 0.115 6.313 1.00 92.00 95 ALA A CA 1
ATOM 748 C C . ALA A 1 95 ? 10.049 1.343 7.082 1.00 92.00 95 ALA A C 1
ATOM 750 O O . ALA A 1 95 ? 11.196 1.344 7.530 1.00 92.00 95 ALA A O 1
ATOM 751 N N . HIS A 1 96 ? 9.209 2.360 7.291 1.00 92.19 96 HIS A N 1
ATOM 752 C CA . HIS A 1 96 ? 9.576 3.528 8.093 1.00 92.19 96 HIS A CA 1
ATOM 753 C C . HIS A 1 96 ? 9.822 3.179 9.561 1.00 92.19 96 HIS A C 1
ATOM 755 O O . HIS A 1 96 ? 10.790 3.671 10.134 1.00 92.19 96 HIS A O 1
ATOM 761 N N . GLU A 1 97 ? 9.010 2.305 10.155 1.00 91.81 97 GLU A N 1
ATOM 762 C CA . GLU A 1 97 ? 9.220 1.832 11.526 1.00 91.81 97 GLU A CA 1
ATOM 763 C C . GLU A 1 97 ? 10.540 1.056 11.657 1.00 91.81 97 GLU A C 1
ATOM 765 O O . GLU A 1 97 ? 11.321 1.290 12.579 1.00 91.81 97 GLU A O 1
ATOM 770 N N . LYS A 1 98 ? 10.832 0.168 10.699 1.00 90.62 98 LYS A N 1
ATOM 771 C CA . LYS A 1 98 ? 12.017 -0.700 10.729 1.00 90.62 98 LYS A CA 1
ATOM 772 C C . LYS A 1 98 ? 13.321 0.035 10.407 1.00 90.62 98 LYS A C 1
ATOM 774 O O . LYS A 1 98 ? 14.371 -0.296 10.959 1.00 90.62 98 LYS A O 1
ATOM 779 N N . PHE A 1 99 ? 13.287 0.988 9.478 1.00 93.06 99 PHE A N 1
ATOM 780 C CA . PHE A 1 99 ? 14.495 1.601 8.916 1.00 93.06 99 PHE A CA 1
ATOM 781 C C . PHE A 1 99 ? 14.660 3.082 9.264 1.00 93.06 99 PHE A C 1
ATOM 783 O O . PHE A 1 99 ? 15.791 3.575 9.299 1.00 93.06 99 PHE A O 1
ATOM 790 N N . GLY A 1 100 ? 13.572 3.796 9.556 1.00 91.31 100 GLY A N 1
ATOM 791 C CA . GLY A 1 100 ? 13.589 5.228 9.847 1.00 91.31 100 GLY A CA 1
ATOM 792 C C . GLY A 1 100 ? 14.259 6.036 8.733 1.00 91.31 100 GLY A C 1
ATOM 793 O O . GLY A 1 100 ? 13.998 5.833 7.550 1.00 91.31 100 GLY A O 1
ATOM 794 N N . ASN A 1 101 ? 15.182 6.920 9.114 1.00 92.00 101 ASN A N 1
ATOM 795 C CA . ASN A 1 101 ? 15.902 7.812 8.193 1.00 92.00 101 ASN A CA 1
ATOM 796 C C . ASN A 1 101 ? 16.961 7.104 7.322 1.00 92.00 101 ASN A C 1
ATOM 798 O O . ASN A 1 101 ? 17.697 7.769 6.601 1.00 92.00 101 ASN A O 1
ATOM 802 N N . ARG A 1 102 ? 17.086 5.774 7.417 1.00 93.75 102 ARG A N 1
ATOM 803 C CA . ARG A 1 102 ? 18.032 4.969 6.622 1.00 93.75 102 ARG A CA 1
ATOM 804 C C . ARG A 1 102 ? 17.416 4.418 5.337 1.00 93.75 102 ARG A C 1
ATOM 806 O O . ARG A 1 102 ? 18.104 3.700 4.618 1.00 93.75 102 ARG A O 1
ATOM 813 N N . LEU A 1 103 ? 16.134 4.692 5.105 1.00 95.88 103 LEU A N 1
ATOM 814 C CA . LEU A 1 103 ? 15.363 4.225 3.961 1.00 95.88 103 LEU A CA 1
ATOM 815 C C . LEU A 1 103 ? 15.367 5.270 2.844 1.00 95.88 103 LEU A C 1
ATOM 817 O O . LEU A 1 103 ? 14.984 6.416 3.063 1.00 95.88 103 LEU A O 1
ATOM 821 N N . GLU A 1 104 ? 15.709 4.837 1.638 1.00 96.62 104 GLU A N 1
ATOM 822 C CA . GLU A 1 104 ? 15.565 5.607 0.405 1.00 96.62 104 GLU A CA 1
ATOM 823 C C . GLU A 1 104 ? 14.812 4.768 -0.630 1.00 96.62 104 GLU A C 1
ATOM 825 O O . GLU A 1 104 ? 15.048 3.565 -0.759 1.00 96.62 104 GLU A O 1
ATOM 830 N N . ILE A 1 105 ? 13.886 5.395 -1.356 1.00 97.19 105 ILE A N 1
ATOM 831 C CA . ILE A 1 105 ? 13.083 4.746 -2.393 1.00 97.19 105 ILE A CA 1
ATOM 832 C C . ILE A 1 105 ? 13.231 5.557 -3.675 1.00 97.19 105 ILE A C 1
ATOM 834 O O . ILE A 1 105 ? 12.860 6.727 -3.721 1.00 97.19 105 ILE A O 1
ATOM 838 N N . GLU A 1 106 ? 13.742 4.914 -4.717 1.00 97.88 106 GLU A N 1
ATOM 839 C CA . GLU A 1 106 ? 13.875 5.468 -6.060 1.00 97.88 106 GLU A CA 1
ATOM 840 C C . GLU A 1 106 ? 12.986 4.672 -7.021 1.00 97.88 106 GLU A C 1
ATOM 842 O O . GLU A 1 106 ? 12.874 3.446 -6.914 1.00 97.88 106 GLU A O 1
ATOM 847 N N . THR A 1 107 ? 12.372 5.350 -7.986 1.00 97.56 107 THR A N 1
ATOM 848 C CA . THR A 1 107 ? 11.608 4.716 -9.062 1.00 97.56 107 THR A CA 1
ATOM 849 C C . THR A 1 107 ? 12.061 5.236 -10.414 1.00 97.56 107 THR A C 1
ATOM 851 O O . THR A 1 107 ? 12.404 6.406 -10.581 1.00 97.56 107 THR A O 1
ATOM 854 N N . GLU A 1 108 ? 12.057 4.355 -11.406 1.00 97.12 108 GLU A N 1
ATOM 855 C CA . GLU A 1 108 ? 12.321 4.725 -12.788 1.00 97.12 108 GLU A CA 1
ATOM 856 C C . GLU A 1 108 ? 11.447 3.924 -13.751 1.00 97.12 108 GLU A C 1
ATOM 858 O O . GLU A 1 108 ? 11.064 2.779 -13.495 1.00 97.12 108 GLU A O 1
ATOM 863 N N . LEU A 1 109 ? 11.147 4.530 -14.898 1.00 96.25 109 LEU A N 1
ATOM 864 C CA . LEU A 1 109 ? 10.539 3.818 -16.012 1.00 96.25 109 LEU A CA 1
ATOM 865 C C . LEU A 1 109 ? 11.556 2.863 -16.622 1.00 96.25 109 LEU A C 1
ATOM 867 O O . LEU A 1 109 ? 12.653 3.275 -17.009 1.00 96.25 109 LEU A O 1
ATOM 871 N N . VAL A 1 110 ? 11.160 1.601 -16.777 1.00 96.75 110 VAL A N 1
ATOM 872 C CA . VAL A 1 110 ? 11.977 0.633 -17.508 1.00 96.75 110 VAL A CA 1
ATOM 873 C C . VAL A 1 110 ? 12.079 1.085 -18.956 1.00 96.75 110 VAL A C 1
ATOM 875 O O . VAL A 1 110 ? 11.112 1.586 -19.523 1.00 96.75 110 VAL A O 1
ATOM 878 N N . LYS A 1 111 ? 13.255 0.927 -19.559 1.00 95.00 111 LYS A N 1
ATOM 879 C CA . LYS A 1 111 ? 13.487 1.268 -20.963 1.00 95.00 111 LYS A CA 1
ATOM 880 C C . LYS A 1 111 ? 13.281 0.049 -21.861 1.00 95.00 111 LYS A C 1
ATOM 882 O O . LYS A 1 111 ? 13.579 -1.075 -21.464 1.00 95.00 111 LYS A O 1
ATOM 887 N N . ASP A 1 112 ? 12.779 0.272 -23.069 1.00 90.25 112 ASP A N 1
ATOM 888 C CA . ASP A 1 112 ? 12.700 -0.733 -24.124 1.00 90.25 112 ASP A CA 1
ATOM 889 C C . ASP A 1 112 ? 14.089 -1.030 -24.730 1.00 90.25 112 ASP A C 1
ATOM 891 O O . ASP A 1 112 ? 15.099 -0.420 -24.370 1.00 90.25 112 ASP A O 1
ATOM 895 N N . GLY A 1 113 ? 14.148 -1.963 -25.686 1.00 88.50 113 GLY A N 1
ATOM 896 C CA . GLY A 1 113 ? 15.396 -2.330 -26.372 1.00 88.50 113 GLY A CA 1
ATOM 897 C C . GLY A 1 113 ? 16.053 -1.197 -27.176 1.00 88.50 113 GLY A C 1
ATOM 898 O O . GLY A 1 113 ? 17.197 -1.346 -27.594 1.00 88.50 113 GLY A O 1
ATOM 899 N N . ASN A 1 114 ? 15.359 -0.072 -27.368 1.00 91.25 114 ASN A N 1
ATOM 900 C CA . ASN A 1 114 ? 15.854 1.124 -28.049 1.00 91.25 114 ASN A CA 1
ATOM 901 C C . ASN A 1 114 ? 16.220 2.251 -27.064 1.00 91.25 114 ASN A C 1
ATOM 903 O O . ASN A 1 114 ? 16.634 3.327 -27.493 1.00 91.25 114 ASN A O 1
ATOM 907 N N . GLY A 1 115 ? 16.070 2.028 -25.754 1.00 91.12 115 GLY A N 1
ATOM 908 C CA . GLY A 1 115 ? 16.352 3.015 -24.714 1.00 91.12 115 GLY A CA 1
ATOM 909 C C . GLY A 1 115 ? 15.207 3.993 -24.419 1.00 91.12 115 GLY A C 1
ATOM 910 O O . GLY A 1 115 ? 15.402 4.899 -23.605 1.00 91.12 115 GLY A O 1
ATOM 911 N N . ASN A 1 116 ? 14.028 3.826 -25.025 1.00 91.88 116 ASN A N 1
ATOM 912 C CA . ASN A 1 116 ? 12.855 4.661 -24.750 1.00 91.88 116 ASN A CA 1
ATOM 913 C C . ASN A 1 116 ? 12.093 4.148 -23.521 1.00 91.88 116 ASN A C 1
ATOM 915 O O . ASN A 1 116 ? 12.094 2.944 -23.282 1.00 91.88 116 ASN A O 1
ATOM 919 N N . PRO A 1 117 ? 11.393 5.002 -22.756 1.00 93.75 117 PRO A N 1
ATOM 920 C CA . PRO A 1 117 ? 10.548 4.539 -21.656 1.00 93.75 117 PRO A CA 1
ATOM 921 C C . PRO A 1 117 ? 9.473 3.545 -22.126 1.00 93.75 117 PRO A C 1
ATOM 923 O O . PRO A 1 117 ? 8.759 3.806 -23.095 1.00 93.75 117 PRO A O 1
ATOM 926 N N . PHE A 1 118 ? 9.325 2.428 -21.414 1.00 94.25 118 PHE A N 1
ATOM 927 C CA . PHE A 1 118 ? 8.329 1.390 -21.665 1.00 94.25 118 PHE A CA 1
ATOM 928 C C . PHE A 1 118 ? 6.949 1.877 -21.205 1.00 94.25 118 PHE A C 1
ATOM 930 O O . PHE A 1 118 ? 6.488 1.595 -20.096 1.00 94.25 118 PHE A O 1
ATOM 937 N N . ILE A 1 119 ? 6.305 2.664 -22.066 1.00 95.06 119 ILE A N 1
ATOM 938 C CA . ILE A 1 119 ? 4.943 3.165 -21.890 1.00 95.06 119 ILE A CA 1
ATOM 939 C C . ILE A 1 119 ? 4.198 3.054 -23.218 1.00 95.06 119 ILE A C 1
ATOM 941 O O . ILE A 1 119 ? 4.664 3.535 -24.248 1.00 95.06 119 ILE A O 1
ATOM 945 N N . ASN A 1 120 ? 2.988 2.503 -23.179 1.00 93.88 120 ASN A N 1
ATOM 946 C CA . ASN A 1 120 ? 2.040 2.531 -24.280 1.00 93.88 120 ASN A CA 1
ATOM 947 C C . ASN A 1 120 ? 0.732 3.204 -23.834 1.00 93.88 120 ASN A C 1
ATOM 949 O O . ASN A 1 120 ? -0.042 2.645 -23.057 1.00 93.88 120 ASN A O 1
ATOM 953 N N . PHE A 1 121 ? 0.460 4.408 -24.341 1.00 93.31 121 PHE A N 1
ATOM 954 C CA . PHE A 1 121 ? -0.735 5.174 -23.972 1.00 93.31 121 PHE A CA 1
ATOM 955 C C . PHE A 1 121 ? -2.033 4.655 -24.595 1.00 93.31 121 PHE A C 1
ATOM 957 O O . PHE A 1 121 ? -3.100 4.895 -24.024 1.00 93.31 121 PHE A O 1
ATOM 964 N N . GLU A 1 122 ? -1.964 3.976 -25.740 1.00 92.38 122 GLU A N 1
ATOM 965 C CA . GLU A 1 122 ? -3.137 3.404 -26.409 1.00 92.38 122 GLU A CA 1
ATOM 966 C C . GLU A 1 122 ? -3.605 2.153 -25.668 1.00 92.38 122 GLU A C 1
ATOM 968 O O . GLU A 1 122 ? -4.771 2.046 -25.294 1.00 92.38 122 GLU A O 1
ATOM 973 N N . ARG A 1 123 ? -2.663 1.252 -25.365 1.00 90.56 123 ARG A N 1
ATOM 974 C CA . ARG A 1 123 ? -2.908 -0.003 -24.639 1.00 90.56 123 ARG A CA 1
ATOM 975 C C . ARG A 1 123 ? -2.958 0.167 -23.117 1.00 90.56 123 ARG A C 1
ATOM 977 O O . ARG A 1 123 ? -3.300 -0.778 -22.410 1.00 90.56 123 ARG A O 1
ATOM 984 N N . LYS A 1 124 ? -2.641 1.367 -22.613 1.00 94.50 124 LYS A N 1
ATOM 985 C CA . LYS A 1 124 ? -2.526 1.684 -21.177 1.00 94.50 124 LYS A CA 1
ATOM 986 C C . LYS A 1 124 ? -1.547 0.746 -20.470 1.00 94.50 124 LYS A C 1
ATOM 988 O O . LYS A 1 124 ? -1.880 0.153 -19.450 1.00 94.50 124 LYS A O 1
ATOM 993 N N . GLU A 1 125 ? -0.352 0.603 -21.036 1.00 95.19 125 GLU A N 1
ATOM 994 C CA . GLU A 1 125 ? 0.703 -0.263 -20.506 1.00 95.19 125 GLU A CA 1
ATOM 995 C C . GLU A 1 125 ? 1.881 0.562 -19.992 1.00 95.19 125 GLU A C 1
ATOM 997 O O . GLU A 1 125 ? 2.342 1.471 -20.678 1.00 95.19 125 GLU A O 1
ATOM 1002 N N . ALA A 1 126 ? 2.381 0.250 -18.802 1.00 97.06 126 ALA A N 1
ATOM 1003 C CA . ALA A 1 126 ? 3.588 0.848 -18.244 1.00 97.06 126 ALA A CA 1
ATOM 1004 C C . ALA A 1 126 ? 4.360 -0.184 -17.419 1.00 97.06 126 ALA A C 1
ATOM 1006 O O . ALA A 1 126 ? 3.760 -1.073 -16.809 1.00 97.06 126 ALA A O 1
ATOM 1007 N N . LEU A 1 127 ? 5.685 -0.035 -17.383 1.00 96.81 127 LEU A N 1
ATOM 1008 C CA . LEU A 1 127 ? 6.576 -0.849 -16.564 1.00 96.81 127 LEU A CA 1
ATOM 1009 C C . LEU A 1 127 ? 7.550 0.053 -15.800 1.00 96.81 127 LEU A C 1
ATOM 1011 O O . LEU A 1 127 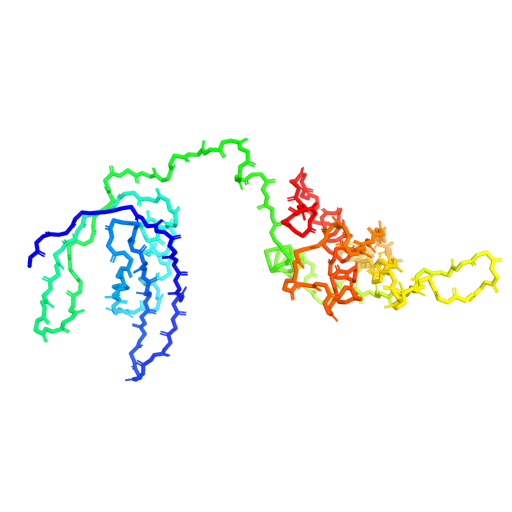? 8.298 0.830 -16.394 1.00 96.81 127 LEU A O 1
ATOM 1015 N N . PHE A 1 128 ? 7.548 -0.078 -14.479 1.00 97.88 128 PHE A N 1
ATOM 1016 C CA . PHE A 1 128 ? 8.453 0.617 -13.572 1.00 97.88 128 PHE A CA 1
ATOM 1017 C C . PHE A 1 128 ? 9.406 -0.357 -12.899 1.00 97.88 128 PHE A C 1
ATOM 1019 O O . PHE A 1 128 ? 9.078 -1.522 -12.668 1.00 97.88 128 PHE A O 1
ATOM 1026 N N . LYS A 1 129 ? 10.572 0.161 -12.534 1.00 98.00 129 LYS A N 1
ATOM 1027 C CA . LYS A 1 129 ? 11.489 -0.437 -11.577 1.00 98.00 129 LYS A CA 1
ATOM 1028 C C . LYS A 1 129 ? 11.511 0.447 -10.335 1.00 98.00 129 LYS A C 1
ATOM 1030 O O . LYS A 1 129 ? 11.598 1.666 -10.447 1.00 98.00 129 LYS A O 1
ATOM 1035 N N . ALA A 1 130 ? 11.432 -0.170 -9.167 1.00 98.12 130 ALA A N 1
ATOM 1036 C CA . ALA A 1 130 ? 11.683 0.481 -7.894 1.00 98.12 130 ALA A CA 1
ATOM 1037 C C . ALA A 1 130 ? 12.958 -0.090 -7.281 1.00 98.12 130 ALA A C 1
ATOM 1039 O O . ALA A 1 130 ? 13.229 -1.291 -7.388 1.00 98.12 130 ALA A O 1
ATOM 1040 N N . LYS A 1 131 ? 13.709 0.779 -6.617 1.00 98.12 131 LYS A N 1
ATOM 1041 C CA . LYS A 1 131 ? 14.920 0.463 -5.877 1.00 98.12 131 LYS A CA 1
ATOM 1042 C C . LYS A 1 131 ? 14.778 1.031 -4.472 1.00 98.12 131 LYS A C 1
ATOM 1044 O O . LYS A 1 131 ? 14.644 2.234 -4.284 1.00 98.12 131 LYS A O 1
ATOM 1049 N N . VAL A 1 132 ? 14.794 0.142 -3.492 1.00 97.31 132 VAL A N 1
ATOM 1050 C CA . VAL A 1 132 ? 14.756 0.464 -2.069 1.00 97.31 132 VAL A CA 1
ATOM 1051 C C . VAL A 1 132 ? 16.155 0.261 -1.515 1.00 97.31 132 VAL A C 1
ATOM 1053 O O . VAL A 1 132 ? 16.665 -0.860 -1.509 1.00 97.31 132 VAL A O 1
ATOM 1056 N N . SER A 1 133 ? 16.773 1.341 -1.057 1.00 96.69 133 SER A N 1
ATOM 1057 C CA . SER A 1 133 ? 18.103 1.321 -0.459 1.00 96.69 133 SER A CA 1
ATOM 1058 C C . SER A 1 133 ? 17.985 1.511 1.052 1.00 96.69 133 SER A C 1
ATOM 1060 O O . SER A 1 133 ? 17.280 2.401 1.524 1.00 96.69 133 SER A O 1
ATOM 1062 N N . VAL A 1 134 ? 18.659 0.653 1.816 1.00 95.69 134 VAL A N 1
ATOM 1063 C CA . VAL A 1 134 ? 18.660 0.673 3.281 1.00 95.69 134 VAL A CA 1
ATOM 1064 C C . VAL A 1 134 ? 20.096 0.694 3.779 1.00 95.69 134 VAL A C 1
ATOM 1066 O O . VAL A 1 134 ? 20.863 -0.244 3.549 1.00 95.69 134 VAL A O 1
ATOM 1069 N N . MET A 1 135 ? 20.467 1.756 4.489 1.00 93.56 135 MET A N 1
ATOM 1070 C CA . MET A 1 135 ? 21.774 1.837 5.141 1.00 93.56 135 MET A CA 1
ATOM 1071 C C . MET A 1 135 ? 21.820 0.906 6.356 1.00 93.56 135 MET A C 1
ATOM 1073 O O . MET A 1 135 ? 20.893 0.896 7.175 1.00 93.56 135 MET A O 1
ATOM 1077 N N . SER A 1 136 ? 22.884 0.113 6.485 1.00 86.75 136 SER A N 1
ATOM 1078 C CA . SER A 1 136 ? 23.053 -0.784 7.629 1.00 86.75 136 SER A CA 1
ATOM 1079 C C . SER A 1 136 ? 23.211 0.005 8.931 1.00 86.75 136 SER A C 1
ATOM 1081 O O . SER A 1 136 ? 23.865 1.044 8.983 1.00 86.75 136 SER A O 1
ATOM 1083 N N . GLU A 1 137 ? 22.598 -0.502 9.998 1.00 83.69 137 GLU A N 1
ATOM 1084 C CA . GLU A 1 137 ? 22.680 0.096 11.333 1.00 83.69 137 GLU A CA 1
ATOM 1085 C C . GLU A 1 137 ? 24.054 -0.130 11.977 1.00 83.69 137 GLU A C 1
ATOM 1087 O O . GLU A 1 137 ? 24.565 0.736 12.682 1.00 83.69 137 GLU A O 1
ATOM 1092 N N . THR A 1 138 ? 24.678 -1.280 11.709 1.00 84.31 138 THR A N 1
ATOM 1093 C CA . THR A 1 138 ? 25.966 -1.657 12.307 1.00 84.31 138 THR A CA 1
ATOM 1094 C C . THR A 1 138 ? 27.166 -1.161 11.508 1.00 84.31 138 THR A C 1
ATOM 1096 O O . THR A 1 138 ? 28.263 -1.072 12.050 1.00 84.31 138 THR A O 1
ATOM 1099 N N . ASP A 1 139 ? 26.976 -0.868 10.221 1.00 87.00 139 ASP A N 1
ATOM 1100 C CA . ASP A 1 139 ? 28.024 -0.375 9.329 1.00 87.00 139 ASP A CA 1
ATOM 1101 C C . ASP A 1 139 ? 27.440 0.616 8.309 1.00 87.00 139 ASP A C 1
ATOM 1103 O O . ASP A 1 139 ? 26.934 0.197 7.267 1.00 87.00 139 ASP A O 1
ATOM 1107 N N . PRO A 1 140 ? 27.537 1.932 8.565 1.00 80.31 140 PRO A N 1
ATOM 1108 C CA . PRO A 1 140 ? 27.015 2.966 7.671 1.00 80.31 140 PRO A CA 1
ATOM 1109 C C . PRO A 1 140 ? 27.623 2.968 6.259 1.00 80.31 140 PRO A C 1
ATOM 1111 O O . PRO A 1 140 ? 27.082 3.617 5.368 1.00 80.31 140 PRO A O 1
ATOM 1114 N N . SER A 1 141 ? 28.742 2.266 6.035 1.00 83.88 141 SER A N 1
ATOM 1115 C CA . SER A 1 141 ? 29.334 2.109 4.700 1.00 83.88 141 SER A CA 1
ATOM 1116 C C . SER A 1 141 ? 28.686 0.990 3.875 1.00 83.88 141 SER A C 1
ATOM 1118 O O . SER A 1 141 ? 28.880 0.919 2.661 1.00 83.88 141 SER A O 1
ATOM 1120 N N . THR A 1 142 ? 27.873 0.145 4.515 1.00 89.25 142 THR A N 1
ATOM 1121 C CA . THR A 1 142 ? 27.157 -0.953 3.871 1.00 89.25 142 THR A CA 1
ATOM 1122 C C . THR A 1 142 ? 25.735 -0.524 3.496 1.00 89.25 142 THR A C 1
ATOM 1124 O O . THR A 1 142 ? 24.897 -0.245 4.359 1.00 89.25 142 THR A O 1
ATOM 1127 N N . LEU A 1 143 ? 25.446 -0.534 2.192 1.00 92.00 143 LEU A N 1
ATOM 1128 C CA . LEU A 1 143 ? 24.123 -0.276 1.622 1.00 92.00 143 LEU A CA 1
ATOM 1129 C C . LEU A 1 143 ? 23.476 -1.590 1.169 1.00 92.00 143 LEU A C 1
ATOM 1131 O O . LEU A 1 143 ? 24.023 -2.298 0.324 1.00 92.00 143 LEU A O 1
ATOM 1135 N N . GLN A 1 144 ? 22.301 -1.906 1.706 1.00 94.00 144 GLN A N 1
ATOM 1136 C CA . GLN A 1 144 ? 21.464 -2.997 1.208 1.00 94.00 144 GLN A CA 1
ATOM 1137 C C . GLN A 1 144 ? 20.504 -2.449 0.159 1.00 94.00 144 GLN A C 1
ATOM 1139 O O . GLN A 1 144 ? 19.876 -1.418 0.382 1.00 94.00 144 GLN A O 1
ATOM 1144 N N . VAL A 1 145 ? 20.386 -3.130 -0.978 1.00 95.81 145 VAL A N 1
ATOM 1145 C CA . VAL A 1 145 ? 19.541 -2.687 -2.090 1.00 95.81 145 VAL A CA 1
ATOM 1146 C C . VAL A 1 145 ? 18.556 -3.791 -2.445 1.00 95.81 145 VAL A C 1
ATOM 1148 O O . VAL A 1 145 ? 18.950 -4.930 -2.691 1.00 95.81 145 VAL A O 1
ATOM 1151 N N . PHE A 1 146 ? 17.276 -3.434 -2.490 1.00 95.94 146 PHE A N 1
ATOM 1152 C CA . PHE A 1 146 ? 16.176 -4.304 -2.881 1.00 95.94 146 PHE A CA 1
ATOM 1153 C C . PHE A 1 146 ? 15.500 -3.713 -4.108 1.00 95.94 146 PHE A C 1
ATOM 1155 O O . PHE A 1 146 ? 15.066 -2.563 -4.094 1.00 95.94 146 PHE A O 1
ATOM 1162 N N . GLU A 1 147 ? 15.397 -4.494 -5.175 1.00 96.94 147 GLU A N 1
ATOM 1163 C CA . GLU A 1 147 ? 14.821 -4.029 -6.432 1.00 96.94 147 GLU A CA 1
ATOM 1164 C C . GLU A 1 147 ? 13.619 -4.878 -6.818 1.00 96.94 147 GLU A C 1
ATOM 1166 O O . GLU A 1 147 ? 13.593 -6.093 -6.604 1.00 96.94 147 GLU A O 1
ATOM 1171 N N . ALA A 1 148 ? 12.623 -4.242 -7.422 1.00 96.12 148 ALA A N 1
ATOM 1172 C CA . ALA A 1 148 ? 11.499 -4.947 -8.008 1.00 96.12 148 ALA A CA 1
ATOM 1173 C C . ALA A 1 148 ? 10.902 -4.181 -9.185 1.00 96.12 148 ALA A C 1
ATOM 1175 O O . ALA A 1 148 ? 11.104 -2.979 -9.342 1.00 96.12 148 ALA A O 1
ATOM 1176 N N . HIS A 1 149 ? 10.135 -4.898 -10.001 1.00 96.50 149 HIS A N 1
ATOM 1177 C CA . HIS A 1 149 ? 9.431 -4.335 -11.145 1.00 96.50 149 HIS A CA 1
ATOM 1178 C C . HIS A 1 149 ? 7.932 -4.319 -10.888 1.00 96.50 149 HIS A C 1
ATOM 1180 O O . HIS A 1 149 ? 7.404 -5.253 -10.284 1.00 96.50 149 HIS A O 1
ATOM 1186 N N . GLY A 1 150 ? 7.249 -3.297 -11.386 1.00 95.38 150 GLY A N 1
ATOM 1187 C CA . GLY A 1 150 ? 5.801 -3.145 -11.321 1.00 95.38 150 GLY A CA 1
ATOM 1188 C C . GLY A 1 150 ? 5.236 -2.835 -12.692 1.00 95.38 150 GLY A C 1
ATOM 1189 O O . GLY A 1 150 ? 5.690 -1.915 -13.368 1.00 95.38 150 GLY A O 1
ATOM 1190 N N . ASP A 1 151 ? 4.258 -3.624 -13.107 1.00 95.12 151 ASP A N 1
ATOM 1191 C CA . ASP A 1 151 ? 3.600 -3.521 -14.399 1.00 95.12 151 ASP A CA 1
ATOM 1192 C C . ASP A 1 151 ? 2.137 -3.123 -14.217 1.00 95.12 151 ASP A C 1
ATOM 1194 O O . ASP A 1 151 ? 1.473 -3.542 -13.268 1.00 95.12 151 ASP A O 1
ATOM 1198 N N . ALA A 1 152 ? 1.611 -2.338 -15.146 1.00 95.12 152 ALA A N 1
ATOM 1199 C CA . ALA A 1 152 ? 0.179 -2.127 -15.284 1.00 95.12 152 ALA A CA 1
ATOM 1200 C C . ALA A 1 152 ? -0.178 -2.161 -16.761 1.00 95.12 152 ALA A C 1
ATOM 1202 O O . ALA A 1 152 ? 0.504 -1.541 -17.572 1.00 95.12 152 ALA A O 1
ATOM 1203 N N . THR A 1 153 ? -1.241 -2.877 -17.095 1.00 93.81 153 THR A N 1
ATOM 1204 C CA . THR A 1 153 ? -1.832 -2.961 -18.428 1.00 93.81 153 THR A CA 1
ATOM 1205 C C . THR A 1 153 ? -3.323 -2.696 -18.309 1.00 93.81 153 THR A C 1
ATOM 1207 O O . THR A 1 153 ? -3.910 -2.934 -17.252 1.00 93.81 153 THR A O 1
ATOM 1210 N N . GLY A 1 154 ? -3.972 -2.261 -19.393 1.00 89.62 154 GLY A N 1
ATOM 1211 C CA . GLY A 1 154 ? -5.430 -2.131 -19.409 1.00 89.62 154 GLY A CA 1
ATOM 1212 C C . GLY A 1 154 ? -6.163 -3.420 -19.002 1.00 89.62 154 GLY A C 1
ATOM 1213 O O . GLY A 1 154 ? -7.257 -3.348 -18.458 1.00 89.62 154 GLY A O 1
ATOM 1214 N N . ASP A 1 155 ? -5.550 -4.586 -19.199 1.00 89.00 155 ASP A N 1
ATOM 1215 C CA . ASP A 1 155 ? -6.161 -5.884 -18.895 1.00 89.00 155 ASP A CA 1
ATOM 1216 C C . ASP A 1 155 ? -5.946 -6.350 -17.445 1.00 89.00 155 ASP A C 1
ATOM 1218 O O . ASP A 1 155 ? -6.630 -7.266 -16.991 1.00 89.00 155 ASP A O 1
ATOM 1222 N N . ASN A 1 156 ? -4.982 -5.771 -16.719 1.00 88.06 156 ASN A N 1
ATOM 1223 C CA . ASN A 1 156 ? -4.622 -6.188 -15.357 1.00 88.06 156 ASN A CA 1
ATOM 1224 C C . ASN A 1 156 ? -4.923 -5.131 -14.281 1.00 88.06 156 ASN A C 1
ATOM 1226 O O . ASN A 1 156 ? -4.465 -5.264 -13.143 1.00 88.06 156 ASN A O 1
ATOM 1230 N N . VAL A 1 157 ? -5.659 -4.081 -14.651 1.00 87.75 157 VAL A N 1
ATOM 1231 C CA . VAL A 1 157 ? -6.186 -3.066 -13.738 1.00 87.75 157 VAL A CA 1
ATOM 1232 C C . VAL A 1 157 ? -7.681 -2.871 -13.982 1.00 87.75 157 VAL A C 1
ATOM 1234 O O . VAL A 1 157 ? -8.166 -2.991 -15.108 1.00 87.75 157 VAL A O 1
ATOM 1237 N N . SER A 1 158 ? -8.421 -2.527 -12.928 1.00 87.31 158 SER A N 1
ATOM 1238 C CA . SER A 1 158 ? -9.855 -2.243 -13.028 1.00 87.31 158 SER A CA 1
ATOM 1239 C C . SER A 1 158 ? -10.146 -1.009 -13.891 1.00 87.31 158 SER A C 1
ATOM 1241 O O . SER A 1 158 ? -9.296 -0.129 -14.053 1.00 87.31 158 SER A O 1
ATOM 1243 N N . ASP A 1 159 ? -11.374 -0.896 -14.408 1.00 88.19 159 ASP A N 1
ATOM 1244 C CA . ASP A 1 159 ? -11.786 0.218 -15.279 1.00 88.19 159 ASP A CA 1
ATOM 1245 C C . ASP A 1 159 ? -11.564 1.602 -14.655 1.00 88.19 159 ASP A C 1
ATOM 1247 O O . ASP A 1 159 ? -11.202 2.550 -15.351 1.00 88.19 159 ASP A O 1
ATOM 1251 N N . LEU A 1 160 ? -11.716 1.702 -13.332 1.00 89.38 160 LEU A N 1
ATOM 1252 C CA . LEU A 1 160 ? -11.467 2.927 -12.571 1.00 89.38 160 LEU A CA 1
ATOM 1253 C C . LEU A 1 160 ? -9.976 3.300 -12.515 1.00 89.38 160 LEU A C 1
ATOM 1255 O O . LEU A 1 160 ? -9.639 4.477 -12.419 1.00 89.38 160 LEU A O 1
ATOM 1259 N N . ILE A 1 161 ? -9.080 2.313 -12.585 1.00 90.00 161 ILE A N 1
ATOM 1260 C CA . ILE A 1 161 ? -7.626 2.493 -12.491 1.00 90.00 161 ILE A CA 1
ATOM 1261 C C . ILE A 1 161 ? -6.972 2.639 -13.868 1.00 90.00 161 ILE A C 1
ATOM 1263 O O . ILE A 1 161 ? -5.905 3.244 -13.963 1.00 90.00 161 ILE A O 1
ATOM 1267 N N . LYS A 1 162 ? -7.609 2.176 -14.953 1.00 91.81 162 LYS A N 1
ATOM 1268 C CA . LYS A 1 162 ? -7.097 2.300 -16.335 1.00 91.81 162 LYS A CA 1
ATOM 1269 C C . LYS A 1 162 ? -6.564 3.698 -16.697 1.00 91.81 162 LYS A C 1
ATOM 1271 O O . LYS A 1 162 ? -5.492 3.767 -17.302 1.00 91.81 162 LYS A O 1
ATOM 1276 N N . PRO A 1 163 ? -7.219 4.824 -16.336 1.00 93.00 163 PRO A N 1
ATOM 1277 C CA . PRO A 1 163 ? -6.688 6.163 -16.620 1.00 93.00 163 PRO A CA 1
ATOM 1278 C C . PRO A 1 163 ? -5.388 6.489 -15.865 1.00 93.00 163 PRO A C 1
ATOM 1280 O O . PRO A 1 163 ? -4.650 7.390 -16.257 1.00 93.00 163 PRO A O 1
ATOM 1283 N N . HIS A 1 164 ? -5.102 5.754 -14.792 1.00 94.88 164 HIS A N 1
ATOM 1284 C CA . HIS A 1 164 ? -3.990 5.946 -13.863 1.00 94.88 164 HIS A CA 1
ATOM 1285 C C . HIS A 1 164 ? -2.963 4.800 -13.918 1.00 94.88 164 HIS A C 1
ATOM 1287 O O . HIS A 1 164 ? -2.192 4.629 -12.976 1.00 94.88 164 HIS A O 1
ATOM 1293 N N . PHE A 1 165 ? -2.916 4.038 -15.019 1.00 94.75 165 PHE A N 1
ATOM 1294 C CA . PHE A 1 165 ? -2.042 2.868 -15.192 1.00 94.75 165 PHE A CA 1
ATOM 1295 C C . PHE A 1 165 ? -0.560 3.141 -14.870 1.00 94.75 165 PHE A C 1
ATOM 1297 O O . PHE A 1 165 ? 0.086 2.313 -14.241 1.00 94.75 165 PHE A O 1
ATOM 1304 N N . ILE A 1 166 ? -0.036 4.325 -15.212 1.00 96.56 166 ILE A N 1
ATOM 1305 C CA . ILE A 1 166 ? 1.348 4.724 -14.890 1.00 96.56 166 ILE A CA 1
ATOM 1306 C C . ILE A 1 166 ? 1.578 4.732 -13.373 1.00 96.56 166 ILE A C 1
ATOM 1308 O O . ILE A 1 166 ? 2.540 4.138 -12.898 1.00 96.56 166 ILE A O 1
ATOM 1312 N N . ARG A 1 167 ? 0.662 5.350 -12.613 1.00 95.69 167 ARG A N 1
ATOM 1313 C CA . ARG A 1 167 ? 0.739 5.396 -11.145 1.00 95.69 167 ARG A CA 1
ATOM 1314 C C . ARG A 1 167 ? 0.640 3.993 -10.558 1.00 95.69 167 ARG A C 1
ATOM 1316 O O . ARG A 1 167 ? 1.391 3.658 -9.659 1.00 95.69 167 ARG A O 1
ATOM 1323 N N . MET A 1 168 ? -0.244 3.159 -11.104 1.00 95.31 168 MET A N 1
ATOM 1324 C CA . MET A 1 168 ? -0.415 1.784 -10.634 1.00 95.31 168 MET A CA 1
ATOM 1325 C C . MET A 1 168 ? 0.840 0.928 -10.857 1.00 95.31 168 MET A C 1
ATOM 1327 O O . MET A 1 168 ? 1.238 0.184 -9.965 1.00 95.31 168 MET A O 1
ATOM 1331 N N . ALA A 1 169 ? 1.493 1.053 -12.018 1.00 96.25 169 ALA A N 1
ATOM 1332 C CA . ALA A 1 169 ? 2.753 0.365 -12.296 1.00 96.25 169 ALA A CA 1
ATOM 1333 C C . ALA A 1 169 ? 3.847 0.777 -11.297 1.00 96.25 169 ALA A C 1
ATOM 1335 O O . ALA A 1 169 ? 4.532 -0.081 -10.741 1.00 96.25 169 ALA A O 1
ATOM 1336 N N . GLU A 1 170 ? 3.965 2.077 -11.018 1.00 97.25 170 GLU A N 1
ATOM 1337 C CA . GLU A 1 170 ? 4.905 2.609 -10.031 1.00 97.25 170 GLU A CA 1
ATOM 1338 C C . GLU A 1 170 ? 4.606 2.097 -8.613 1.00 97.25 170 GLU A C 1
ATOM 1340 O O . GLU A 1 170 ? 5.492 1.544 -7.960 1.00 97.25 170 GLU A O 1
ATOM 1345 N N . THR A 1 171 ? 3.353 2.183 -8.154 1.00 95.75 171 THR A N 1
ATOM 1346 C CA . THR A 1 171 ? 2.946 1.683 -6.831 1.00 95.75 171 THR A CA 1
ATOM 1347 C C . THR A 1 171 ? 3.237 0.189 -6.679 1.00 95.75 171 THR A C 1
ATOM 1349 O O . THR A 1 171 ? 3.804 -0.221 -5.667 1.00 95.75 171 THR A O 1
ATOM 1352 N N . ARG A 1 172 ? 2.939 -0.627 -7.701 1.00 95.31 172 ARG A N 1
ATOM 1353 C CA . ARG A 1 172 ? 3.261 -2.065 -7.718 1.00 95.31 172 ARG A CA 1
ATOM 1354 C C . ARG A 1 172 ? 4.761 -2.321 -7.597 1.00 95.31 172 ARG A C 1
ATOM 1356 O O . ARG A 1 172 ? 5.164 -3.241 -6.887 1.00 95.31 172 ARG A O 1
ATOM 1363 N N . ALA A 1 173 ? 5.587 -1.526 -8.279 1.00 96.69 173 ALA A N 1
ATOM 1364 C CA . ALA A 1 173 ? 7.038 -1.668 -8.221 1.00 96.69 173 ALA A CA 1
ATOM 1365 C C . ALA A 1 173 ? 7.544 -1.403 -6.799 1.00 96.69 173 ALA A C 1
ATOM 1367 O O . ALA A 1 173 ? 8.277 -2.223 -6.242 1.00 96.69 173 ALA A O 1
ATOM 1368 N N . ILE A 1 174 ? 7.096 -0.299 -6.192 1.00 96.25 174 ILE A N 1
ATOM 1369 C CA . ILE A 1 174 ? 7.493 0.077 -4.833 1.00 96.25 174 ILE A CA 1
ATOM 1370 C C . ILE A 1 174 ? 7.012 -0.969 -3.822 1.00 96.25 174 ILE A C 1
ATOM 1372 O O . ILE A 1 174 ? 7.815 -1.434 -3.018 1.00 96.25 174 ILE A O 1
ATOM 1376 N N . ALA A 1 175 ? 5.745 -1.394 -3.884 1.00 94.12 175 ALA A N 1
ATOM 1377 C CA . ALA A 1 175 ? 5.196 -2.404 -2.978 1.00 94.12 175 ALA A CA 1
ATOM 1378 C C . ALA A 1 175 ? 6.020 -3.704 -3.018 1.00 94.12 175 ALA A C 1
ATOM 1380 O O . ALA A 1 175 ? 6.423 -4.237 -1.984 1.00 94.12 175 ALA A O 1
ATOM 1381 N N . ARG A 1 176 ? 6.374 -4.176 -4.218 1.00 93.62 176 ARG A N 1
ATOM 1382 C CA . ARG A 1 176 ? 7.215 -5.368 -4.391 1.00 93.62 176 ARG A CA 1
ATOM 1383 C C . ARG A 1 176 ? 8.619 -5.193 -3.807 1.00 93.62 176 ARG A C 1
ATOM 1385 O O . ARG A 1 176 ? 9.129 -6.125 -3.191 1.00 93.62 176 ARG A O 1
ATOM 1392 N N . ALA A 1 177 ? 9.243 -4.028 -3.981 1.00 95.19 177 ALA A N 1
ATOM 1393 C CA . ALA A 1 177 ? 10.576 -3.759 -3.440 1.00 95.19 177 ALA A CA 1
ATOM 1394 C C . ALA A 1 177 ? 10.554 -3.630 -1.904 1.00 95.19 177 ALA A C 1
ATOM 1396 O O . ALA A 1 177 ? 11.393 -4.217 -1.218 1.00 95.19 177 ALA A O 1
ATOM 1397 N N . LEU A 1 178 ? 9.550 -2.939 -1.355 1.00 94.00 178 LEU A N 1
ATOM 1398 C CA . LEU A 1 178 ? 9.337 -2.809 0.088 1.00 94.00 178 LEU A CA 1
ATOM 1399 C C . LEU A 1 178 ? 9.048 -4.152 0.751 1.00 94.00 178 LEU A C 1
ATOM 1401 O O . LEU A 1 178 ? 9.521 -4.393 1.860 1.00 94.00 178 LEU A O 1
ATOM 1405 N N . ARG A 1 179 ? 8.325 -5.050 0.078 1.00 91.88 179 ARG A N 1
ATOM 1406 C CA . ARG A 1 179 ? 8.096 -6.412 0.565 1.00 91.88 179 ARG A CA 1
ATOM 1407 C C . ARG A 1 179 ? 9.413 -7.145 0.828 1.00 91.88 179 ARG A C 1
ATOM 1409 O O . ARG A 1 179 ? 9.601 -7.707 1.907 1.00 91.88 179 ARG A O 1
ATOM 1416 N N . TRP A 1 180 ? 10.344 -7.086 -0.124 1.00 88.12 180 TRP A N 1
ATOM 1417 C CA . TRP A 1 180 ? 11.669 -7.682 0.048 1.00 88.12 180 TRP A CA 1
ATOM 1418 C C . TRP A 1 180 ? 12.450 -7.021 1.184 1.00 88.12 180 TRP A C 1
ATOM 1420 O O . TRP A 1 180 ? 12.973 -7.724 2.046 1.00 88.12 180 TRP A O 1
ATOM 1430 N N . ALA A 1 181 ? 12.467 -5.687 1.239 1.00 89.62 181 ALA A N 1
ATOM 1431 C CA . ALA A 1 181 ? 13.178 -4.955 2.287 1.00 89.62 181 ALA A CA 1
ATOM 1432 C C . ALA A 1 181 ? 12.625 -5.271 3.692 1.00 89.62 181 ALA A C 1
ATOM 1434 O O . ALA A 1 181 ? 13.360 -5.525 4.651 1.00 89.62 181 ALA A O 1
ATOM 1435 N N . THR A 1 182 ? 11.304 -5.320 3.836 1.00 88.44 182 THR A N 1
ATOM 1436 C CA . THR A 1 182 ? 10.644 -5.591 5.120 1.00 88.44 182 THR A CA 1
ATOM 1437 C C . THR A 1 182 ? 10.702 -7.063 5.529 1.00 88.44 182 THR A C 1
ATOM 1439 O O . THR A 1 182 ? 10.494 -7.348 6.709 1.00 88.44 182 THR A O 1
ATOM 1442 N N . ASN A 1 183 ? 11.124 -7.967 4.634 1.00 83.12 183 ASN A N 1
ATOM 1443 C CA . ASN A 1 183 ? 11.046 -9.423 4.795 1.00 83.12 183 ASN A CA 1
ATOM 1444 C C . ASN A 1 183 ? 9.600 -9.896 5.015 1.00 83.12 183 ASN A C 1
ATOM 1446 O O . ASN A 1 183 ? 9.328 -10.764 5.845 1.00 83.12 183 ASN A O 1
ATOM 1450 N N . ASN A 1 184 ? 8.667 -9.281 4.293 1.00 78.12 184 ASN A N 1
ATOM 1451 C CA . ASN A 1 184 ? 7.273 -9.678 4.306 1.00 78.12 184 ASN A CA 1
ATOM 1452 C C . ASN A 1 184 ? 7.045 -10.736 3.210 1.00 78.12 184 ASN A C 1
ATOM 1454 O O . ASN A 1 184 ? 7.427 -10.534 2.063 1.00 78.12 184 ASN A O 1
ATOM 1458 N N . ALA A 1 185 ? 6.482 -11.894 3.551 1.00 70.12 185 ALA A N 1
ATOM 1459 C CA . ALA A 1 185 ? 6.295 -13.008 2.611 1.00 70.12 185 ALA A CA 1
ATOM 1460 C C . ALA A 1 185 ? 4.881 -13.054 1.997 1.00 70.12 185 ALA A C 1
ATOM 1462 O O . ALA A 1 185 ? 4.542 -14.013 1.304 1.00 70.12 185 ALA A O 1
ATOM 1463 N N . THR A 1 186 ? 4.056 -12.039 2.257 1.00 73.81 186 THR A N 1
ATOM 1464 C CA . THR A 1 186 ? 2.670 -11.939 1.788 1.00 73.81 186 THR A CA 1
ATOM 1465 C C . THR A 1 186 ? 2.567 -11.363 0.373 1.00 73.81 186 THR A C 1
ATOM 1467 O O . THR A 1 186 ? 3.471 -10.702 -0.147 1.00 73.81 186 THR A O 1
ATOM 1470 N N . VAL A 1 187 ? 1.442 -11.615 -0.293 1.00 72.75 187 VAL A N 1
ATOM 1471 C CA . VAL A 1 187 ? 1.139 -11.003 -1.597 1.00 72.75 187 VAL A CA 1
ATOM 1472 C C . VAL A 1 187 ? 0.761 -9.539 -1.363 1.00 72.75 187 VAL A C 1
ATOM 1474 O O . VAL A 1 187 ? 0.104 -9.238 -0.375 1.00 72.75 187 VAL A O 1
ATOM 1477 N N . ALA A 1 188 ? 1.163 -8.605 -2.227 1.00 71.56 188 ALA A N 1
ATOM 1478 C CA . ALA A 1 188 ? 0.717 -7.219 -2.047 1.00 71.56 188 ALA A CA 1
ATOM 1479 C C . ALA A 1 188 ? -0.694 -7.021 -2.633 1.00 71.56 188 ALA A C 1
ATOM 1481 O O . ALA A 1 188 ? -1.017 -7.631 -3.654 1.00 71.56 188 ALA A O 1
ATOM 1482 N N . GLU A 1 189 ? -1.551 -6.188 -2.033 1.00 78.44 189 GLU A N 1
ATOM 1483 C CA . GLU A 1 189 ? -2.904 -5.937 -2.566 1.00 78.44 189 GLU A CA 1
ATOM 1484 C C . GLU A 1 189 ? -2.839 -5.422 -4.006 1.00 78.44 189 GLU A C 1
ATOM 1486 O O . GLU A 1 189 ? -3.605 -5.853 -4.867 1.00 78.44 189 GLU A O 1
ATOM 1491 N N . GLU A 1 190 ? -1.848 -4.586 -4.293 1.00 80.06 190 GLU A N 1
ATOM 1492 C CA . GLU A 1 190 ? -1.598 -4.004 -5.603 1.00 80.06 190 GLU A CA 1
ATOM 1493 C C . GLU A 1 190 ? -1.235 -5.060 -6.655 1.00 80.06 190 GLU A C 1
ATOM 1495 O O . GLU A 1 190 ? -1.334 -4.789 -7.848 1.00 80.06 190 GLU A O 1
ATOM 1500 N N . GLU A 1 191 ? -0.846 -6.274 -6.257 1.00 68.62 191 GLU A N 1
ATOM 1501 C CA . GLU A 1 191 ? -0.585 -7.390 -7.174 1.00 68.62 191 GLU A CA 1
ATOM 1502 C C . GLU A 1 191 ? -1.857 -8.114 -7.632 1.00 68.62 191 GLU A C 1
ATOM 1504 O O . GLU A 1 191 ? -1.789 -8.951 -8.537 1.00 68.62 191 GLU A O 1
ATOM 1509 N N . LYS A 1 192 ? -3.019 -7.805 -7.046 1.00 65.62 192 LYS A N 1
ATOM 1510 C CA . LYS A 1 192 ? -4.294 -8.377 -7.483 1.00 65.62 192 LYS A CA 1
ATOM 1511 C C . LYS A 1 192 ? -4.770 -7.751 -8.796 1.00 65.62 192 LYS A C 1
ATOM 1513 O O . LYS A 1 192 ? -4.552 -6.569 -9.064 1.00 65.62 192 LYS A O 1
ATOM 1518 N N . LYS A 1 193 ? -5.405 -8.595 -9.614 1.00 56.56 193 LYS A N 1
ATOM 1519 C CA . LYS A 1 193 ? -6.096 -8.213 -10.852 1.00 56.56 193 LYS A CA 1
ATOM 1520 C C . LYS A 1 193 ? -7.474 -7.645 -10.550 1.00 56.56 193 LYS A C 1
ATOM 1522 O O . LYS A 1 193 ? -8.148 -8.232 -9.673 1.00 56.56 193 LYS A O 1
#

Sequence (193 aa):
MEIKGKIKAVSGPREFEKVMQIGFLLEENDTWYNVSDEEQLLNELKKSIVIKGAEIKFNYDEKTKAVSNLTLLSAPTKNSGQDDITNFEDLLSAAHEKFGNRLEIETELVKDGNGNPFINFERKEALFKAKVSVMSETDPSTLQVFEAHGDATGDNVSDLIKPHFIRMAETRAIARALRWATNNATVAEEEKK

Organism: NCBI:txid412755

Radius of gyration: 21.32 Å; chains: 1; bounding box: 61×37×53 Å

Secondary structure (DSSP, 8-state):
-EEEEEEEEEEEEEEETTEEEEEEEETTT--EEEEE--HHHHHHHHHHTS-TT-EEEEEE-TTT--EEEEEEEE-----TTTSSEE-HHHHHHHHHHHHGGGEEEEEEEPB-TTSSB-EETTTTEEEEEEEEEEE-SS-TT-EEEEEEEEEE-TTTS-TTTGGGHHHHHHHHHHHHHHHHHHT--SEEGGG--

pLDDT: mean 88.3, std 10.7, range [43.88, 98.12]